Protein AF-A0A6J6ZRX6-F1 (afdb_monomer_lite)

Radius of gyration: 25.21 Å; chains: 1; bounding box: 70×40×85 Å

Secondary structure (DSSP, 8-state):
-HHHHHHHHH----EEEETTEEEEHHHHIIIIIHHHHHHHHHHHHHHHHHHHH---S---SPPPGGGSHHHHHHHHHHHHHHHHHHHHHTHHHHHHHTT--HHHHHHHHHHHHHHHHHHHHHHHHHHHHHHHHHHHHHHHH-EEEEEEEE-TTS-EEEEEEPPPHHHHHHHH-S--PPPP---SB-TTSPBPTTHHHHHHHHHHHHHHT--PPPPPHHHHHHHHHT-

Sequence (227 aa):
MGWLDGLVRMAPPIETHAFGHTISWNILIPGLILPGIMFTGLALYPFIESWATGDKREHHLLDRPRNTPNRTAIGVMALTFSLVSLINGGNDIIATTFHLTINQMMWFSRIAIIVLPPIAFVITKRLCLSLQRADRDLVLHGRETGRLVRMPSGEFVEVHEPISPEKAWLLTSHEQLAPLELPEHDASGVRRAGSIKNKIRNRVSRAAAVAVPKATETERRELEGHH

Organism: NCBI:txid449393

Structure (mmCIF, N/CA/C/O backbone):
data_AF-A0A6J6ZRX6-F1
#
_entry.id   AF-A0A6J6ZRX6-F1
#
loop_
_atom_site.group_PDB
_atom_site.id
_atom_site.type_symbol
_atom_site.label_atom_id
_atom_site.label_alt_id
_atom_site.label_comp_id
_atom_site.label_asym_id
_atom_site.label_entity_id
_atom_site.label_seq_id
_atom_site.pdbx_PDB_ins_code
_atom_site.Cartn_x
_atom_site.Cartn_y
_atom_site.Cartn_z
_atom_site.occupancy
_atom_site.B_iso_or_equiv
_atom_site.auth_seq_id
_atom_site.auth_comp_id
_atom_site.auth_asym_id
_atom_site.auth_atom_id
_atom_site.pdbx_PDB_model_num
ATOM 1 N N . MET A 1 1 ? 14.733 13.131 -9.576 1.00 68.75 1 MET A N 1
ATOM 2 C CA . MET A 1 1 ? 15.124 12.487 -10.851 1.00 68.75 1 MET A CA 1
ATOM 3 C C . MET A 1 1 ? 15.721 11.084 -10.691 1.00 68.75 1 MET A C 1
ATOM 5 O O . MET A 1 1 ? 15.565 10.302 -11.613 1.00 68.75 1 MET A O 1
ATOM 9 N N . GLY A 1 2 ? 16.329 10.713 -9.551 1.00 85.75 2 GLY A N 1
ATOM 10 C CA . GLY A 1 2 ? 17.044 9.426 -9.419 1.00 85.75 2 GLY A CA 1
ATOM 11 C C . GLY A 1 2 ? 16.232 8.144 -9.675 1.00 85.75 2 GLY A C 1
ATOM 12 O O . GLY A 1 2 ? 16.765 7.200 -10.240 1.00 85.75 2 GLY A O 1
ATOM 13 N N . TRP A 1 3 ? 14.938 8.100 -9.336 1.00 90.44 3 TRP A N 1
ATOM 14 C CA . TRP A 1 3 ? 14.113 6.915 -9.620 1.00 90.44 3 TRP A CA 1
ATOM 15 C C . TRP A 1 3 ? 13.808 6.740 -11.117 1.00 90.44 3 TRP A C 1
ATOM 17 O O . TRP A 1 3 ? 13.773 5.611 -11.590 1.00 90.44 3 TRP A O 1
ATOM 27 N N . LEU A 1 4 ? 13.639 7.837 -11.868 1.00 92.44 4 LEU A N 1
ATOM 28 C CA . LEU A 1 4 ? 13.443 7.802 -13.324 1.00 92.44 4 LEU A CA 1
ATOM 29 C C . LEU A 1 4 ? 14.703 7.323 -14.039 1.00 92.44 4 LEU A C 1
ATOM 31 O O . LEU A 1 4 ? 14.628 6.460 -14.908 1.00 92.44 4 LEU A O 1
ATOM 35 N N . ASP A 1 5 ? 15.858 7.849 -13.629 1.00 91.19 5 ASP A N 1
ATOM 36 C CA . ASP A 1 5 ? 17.156 7.407 -14.144 1.00 91.19 5 ASP A CA 1
ATOM 37 C C . ASP A 1 5 ? 17.359 5.907 -13.887 1.00 91.19 5 ASP A C 1
ATOM 39 O O . ASP A 1 5 ? 17.700 5.144 -14.788 1.00 91.19 5 ASP A O 1
ATOM 43 N N . GLY A 1 6 ? 17.008 5.443 -12.685 1.00 92.12 6 GLY A N 1
ATOM 44 C CA . GLY A 1 6 ? 17.016 4.024 -12.362 1.00 92.12 6 GLY A CA 1
ATOM 45 C C . GLY A 1 6 ? 16.110 3.170 -13.250 1.00 92.12 6 GLY A C 1
ATOM 46 O O . GLY A 1 6 ? 16.503 2.063 -13.610 1.00 92.12 6 GLY A O 1
ATOM 47 N N . LEU A 1 7 ? 14.936 3.655 -13.659 1.00 93.00 7 LEU A N 1
ATOM 48 C CA . LEU A 1 7 ? 14.076 2.923 -14.597 1.00 93.00 7 LEU A CA 1
ATOM 49 C C . LEU A 1 7 ? 14.709 2.792 -15.985 1.00 93.00 7 LEU A C 1
ATOM 51 O O . LEU A 1 7 ? 14.654 1.718 -16.584 1.00 93.00 7 LEU A O 1
ATOM 55 N N . VAL A 1 8 ? 15.330 3.859 -16.488 1.00 92.88 8 VAL A N 1
ATOM 56 C CA . VAL A 1 8 ? 15.990 3.846 -17.802 1.00 92.88 8 VAL A CA 1
ATOM 57 C C . VAL A 1 8 ? 17.220 2.935 -17.779 1.00 92.88 8 VAL A C 1
ATOM 59 O O . VAL A 1 8 ? 17.403 2.128 -18.686 1.00 92.88 8 VAL A O 1
ATOM 62 N N . ARG A 1 9 ? 18.013 2.965 -16.700 1.00 90.94 9 ARG A N 1
ATOM 63 C CA . ARG A 1 9 ? 19.211 2.121 -16.532 1.00 90.94 9 ARG A CA 1
ATOM 64 C C . ARG A 1 9 ? 18.925 0.620 -16.540 1.00 90.94 9 ARG A C 1
ATOM 66 O O . ARG A 1 9 ? 19.773 -0.159 -16.967 1.00 90.94 9 ARG A O 1
ATOM 73 N N . MET A 1 10 ? 17.769 0.188 -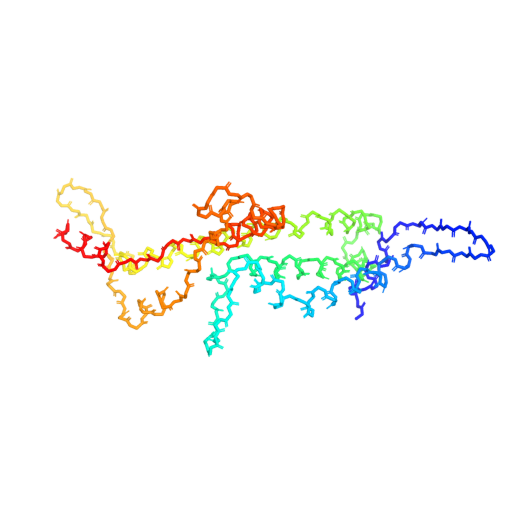16.034 1.00 90.31 10 MET A N 1
ATOM 74 C CA . MET A 1 10 ? 17.413 -1.239 -16.022 1.00 90.31 10 MET A CA 1
ATOM 75 C C . MET A 1 10 ? 16.738 -1.707 -17.314 1.00 90.31 10 MET A C 1
ATOM 77 O O . MET A 1 10 ? 16.570 -2.917 -17.502 1.00 90.31 10 MET A O 1
ATOM 81 N N . ALA A 1 11 ? 16.340 -0.792 -18.199 1.00 90.69 11 ALA A N 1
ATOM 82 C CA . ALA A 1 11 ? 15.554 -1.130 -19.371 1.00 90.69 11 ALA A CA 1
ATOM 83 C C . ALA A 1 11 ? 16.332 -2.045 -20.336 1.00 90.69 11 ALA A C 1
ATOM 85 O O . ALA A 1 11 ? 17.529 -1.853 -20.559 1.00 90.69 11 ALA A O 1
ATOM 86 N N . PRO A 1 12 ? 15.691 -3.083 -20.897 1.00 87.56 12 PRO A N 1
ATOM 87 C CA . PRO A 1 12 ? 16.300 -3.872 -21.960 1.00 87.56 12 PRO A CA 1
ATOM 88 C C . PRO A 1 12 ? 16.446 -3.019 -23.234 1.00 87.56 12 PRO A C 1
ATOM 90 O O . PRO A 1 12 ? 15.606 -2.148 -23.467 1.00 87.56 12 PRO A O 1
ATOM 93 N N . PRO A 1 13 ? 17.467 -3.268 -24.077 1.00 88.25 13 PRO A N 1
ATOM 94 C CA . PRO A 1 13 ? 17.710 -2.514 -25.307 1.00 88.25 13 PRO A CA 1
ATOM 95 C C . PRO A 1 13 ? 16.713 -2.924 -26.402 1.00 88.25 13 PRO A C 1
ATOM 97 O O . PRO A 1 13 ? 17.048 -3.634 -27.345 1.00 88.25 13 PRO A O 1
ATOM 100 N N . ILE A 1 14 ? 15.451 -2.536 -26.228 1.00 91.69 14 ILE A N 1
ATOM 101 C CA . ILE A 1 14 ? 14.366 -2.804 -27.170 1.00 91.69 14 ILE A CA 1
ATOM 102 C C . ILE A 1 14 ? 14.173 -1.561 -28.028 1.00 91.69 14 ILE A C 1
ATOM 104 O O . ILE A 1 14 ? 13.821 -0.495 -27.520 1.00 91.69 14 ILE A O 1
ATOM 108 N N . GLU A 1 15 ? 14.359 -1.718 -29.332 1.00 91.81 15 GLU A N 1
ATOM 109 C CA . GLU A 1 15 ? 14.145 -0.668 -30.322 1.00 91.81 15 GLU A CA 1
ATOM 110 C C . GLU A 1 15 ? 13.346 -1.220 -31.501 1.00 91.81 15 GLU A C 1
ATOM 112 O O . GLU A 1 15 ? 13.392 -2.410 -31.817 1.00 91.81 15 GLU A O 1
ATOM 117 N N . THR A 1 16 ? 12.553 -0.363 -32.135 1.00 93.62 16 THR A N 1
ATOM 118 C CA . THR A 1 16 ? 11.826 -0.702 -33.361 1.00 93.62 16 THR A CA 1
ATOM 119 C C . THR A 1 16 ? 12.139 0.334 -34.424 1.00 93.62 16 THR A C 1
ATOM 121 O O . THR A 1 16 ? 11.956 1.528 -34.198 1.00 93.62 16 THR A O 1
ATOM 124 N N . HIS A 1 17 ? 12.576 -0.126 -35.593 1.00 92.38 17 HIS A N 1
ATOM 125 C CA . HIS A 1 17 ? 12.831 0.723 -36.753 1.00 92.38 17 HIS A CA 1
ATOM 126 C C . HIS A 1 17 ? 11.698 0.526 -37.760 1.00 92.38 17 HIS A C 1
ATOM 128 O O . HIS A 1 17 ? 11.541 -0.562 -38.315 1.00 92.38 17 HIS A O 1
ATOM 134 N N . ALA A 1 18 ? 10.883 1.557 -37.972 1.00 90.44 18 ALA A N 1
ATOM 135 C CA . ALA A 1 18 ? 9.742 1.507 -38.882 1.00 90.44 18 ALA A CA 1
ATOM 136 C C . ALA A 1 18 ? 9.529 2.865 -39.563 1.00 90.44 18 ALA A C 1
ATOM 138 O O . ALA A 1 18 ? 9.677 3.911 -38.936 1.00 90.44 18 ALA A O 1
ATOM 139 N N . PHE A 1 19 ? 9.168 2.850 -40.851 1.00 86.12 19 PHE A N 1
ATOM 140 C CA . PHE A 1 19 ? 8.831 4.051 -41.638 1.00 86.12 19 PHE A CA 1
ATOM 141 C C . PHE A 1 19 ? 9.895 5.168 -41.615 1.00 86.12 19 PHE A C 1
ATOM 143 O O . PHE A 1 19 ? 9.560 6.346 -41.614 1.00 86.12 19 PHE A O 1
ATOM 150 N N . GLY A 1 20 ? 11.184 4.812 -41.578 1.00 89.50 20 GLY A N 1
ATOM 151 C CA . GLY A 1 20 ? 12.281 5.789 -41.515 1.00 89.50 20 GLY A CA 1
ATOM 152 C C . GLY A 1 20 ? 12.489 6.434 -40.138 1.00 89.50 20 GLY A C 1
ATOM 153 O O . GLY A 1 20 ? 13.345 7.305 -40.002 1.00 89.50 20 GLY A O 1
ATOM 154 N N . HIS A 1 21 ? 11.755 5.992 -39.113 1.00 90.38 21 HIS A N 1
ATOM 155 C CA . HIS A 1 21 ? 11.893 6.445 -37.733 1.00 90.38 21 HIS A CA 1
ATOM 156 C C . HIS A 1 21 ? 12.341 5.304 -36.810 1.00 90.38 21 HIS A C 1
ATOM 158 O O . HIS A 1 21 ? 11.994 4.136 -37.008 1.00 90.38 21 HIS A O 1
ATOM 164 N N . THR A 1 22 ? 13.093 5.661 -35.768 1.00 90.62 22 THR A N 1
ATOM 165 C CA . THR A 1 22 ? 13.495 4.745 -34.694 1.00 90.62 22 THR A CA 1
ATOM 166 C C . THR A 1 22 ? 12.689 5.056 -33.442 1.00 90.62 22 THR A C 1
ATOM 168 O O . THR A 1 22 ? 12.695 6.186 -32.958 1.00 90.62 22 THR A O 1
ATOM 171 N N . ILE A 1 23 ? 12.008 4.045 -32.910 1.00 91.69 23 ILE A N 1
ATOM 172 C CA . ILE A 1 23 ? 11.304 4.109 -31.632 1.00 91.69 23 ILE A CA 1
ATOM 173 C C . ILE A 1 23 ? 12.147 3.368 -30.592 1.00 91.69 23 ILE A C 1
ATOM 175 O O . ILE A 1 23 ? 12.222 2.138 -30.594 1.00 91.69 23 ILE A O 1
ATOM 179 N N . SER A 1 24 ? 12.769 4.133 -29.696 1.00 92.75 24 SER A N 1
ATOM 180 C CA . SER A 1 24 ? 13.583 3.628 -28.584 1.00 92.75 24 SER A CA 1
ATOM 181 C C . SER A 1 24 ? 12.695 3.296 -27.379 1.00 92.75 24 SER A C 1
ATOM 183 O O . SER A 1 24 ? 12.445 4.134 -26.505 1.00 92.75 24 SER A O 1
ATOM 185 N N . TRP A 1 25 ? 12.171 2.066 -27.332 1.00 93.50 25 TRP A N 1
ATOM 186 C CA . TRP A 1 25 ? 11.285 1.602 -26.252 1.00 93.50 25 TRP A CA 1
ATOM 187 C C . TRP A 1 25 ? 11.988 1.544 -24.894 1.00 93.50 25 TRP A C 1
ATOM 189 O O . TRP A 1 25 ? 11.360 1.797 -23.866 1.00 93.50 25 TRP A O 1
ATOM 199 N N . ASN A 1 26 ? 13.293 1.277 -24.901 1.00 91.44 26 ASN A N 1
ATOM 200 C CA . ASN A 1 26 ? 14.191 1.352 -23.746 1.00 91.44 26 ASN A CA 1
ATOM 201 C C . ASN A 1 26 ? 14.210 2.726 -23.051 1.00 91.44 26 ASN A C 1
ATOM 203 O O . ASN A 1 26 ? 14.533 2.790 -21.872 1.00 91.44 26 ASN A O 1
ATOM 207 N N . ILE A 1 27 ? 13.853 3.811 -23.744 1.00 91.56 27 ILE A N 1
ATOM 208 C CA . ILE A 1 27 ? 13.734 5.156 -23.160 1.00 91.56 27 ILE A CA 1
ATOM 209 C C . ILE A 1 27 ? 12.260 5.519 -22.982 1.00 91.56 27 ILE A C 1
ATOM 211 O O . ILE A 1 27 ? 11.859 5.999 -21.923 1.00 91.56 27 ILE A O 1
ATOM 215 N N . LEU A 1 28 ? 11.434 5.256 -23.998 1.00 92.81 28 LEU A N 1
ATOM 216 C CA . LEU A 1 28 ? 10.032 5.665 -24.022 1.00 92.81 28 LEU A CA 1
ATOM 217 C C . LEU A 1 28 ? 9.211 5.015 -22.897 1.00 92.81 28 LEU A C 1
ATOM 219 O O . LEU A 1 28 ? 8.444 5.702 -22.219 1.00 92.81 28 LEU A O 1
ATOM 223 N N . ILE A 1 29 ? 9.377 3.707 -22.671 1.00 92.94 29 ILE A N 1
ATOM 224 C CA . ILE A 1 29 ? 8.631 2.973 -21.640 1.00 92.94 29 ILE A CA 1
ATOM 225 C C . ILE A 1 29 ? 8.995 3.466 -20.230 1.00 92.94 29 ILE A C 1
ATOM 227 O O . ILE A 1 29 ? 8.102 3.953 -19.532 1.00 92.94 29 ILE A O 1
ATOM 231 N N . PRO A 1 30 ? 10.262 3.372 -19.784 1.00 92.25 30 PRO A N 1
ATOM 232 C CA . PRO A 1 30 ? 10.637 3.768 -18.426 1.00 92.25 30 PRO A CA 1
ATOM 233 C C . PRO A 1 30 ? 10.637 5.284 -18.204 1.00 92.25 30 PRO A C 1
ATOM 235 O O . PRO A 1 30 ? 10.377 5.727 -17.089 1.00 92.25 30 PRO A O 1
ATOM 238 N N . GLY A 1 31 ? 10.940 6.076 -19.237 1.00 91.75 31 GLY A N 1
ATOM 239 C CA . GLY A 1 31 ? 11.120 7.523 -19.127 1.00 91.75 31 GLY A CA 1
ATOM 240 C C . GLY A 1 31 ? 9.836 8.334 -19.286 1.00 91.75 31 GLY A C 1
ATOM 241 O O . GLY A 1 31 ? 9.731 9.404 -18.690 1.00 91.75 31 GLY A O 1
ATOM 242 N N . LEU A 1 32 ? 8.849 7.839 -20.045 1.00 93.31 32 LEU A N 1
ATOM 243 C CA . LEU A 1 32 ? 7.608 8.575 -20.320 1.00 93.31 32 LEU A CA 1
ATOM 244 C C . LEU A 1 32 ? 6.345 7.787 -19.970 1.00 93.31 32 LEU A C 1
ATOM 246 O O . LEU A 1 32 ? 5.508 8.288 -19.221 1.00 93.31 32 LEU A O 1
ATOM 250 N N . ILE A 1 33 ? 6.195 6.564 -20.486 1.00 94.31 33 ILE A N 1
ATOM 251 C CA . ILE A 1 33 ? 4.948 5.796 -20.335 1.00 94.31 33 ILE A CA 1
ATOM 252 C C . ILE A 1 33 ? 4.711 5.438 -18.868 1.00 94.31 33 ILE A C 1
ATOM 254 O O . ILE A 1 33 ? 3.641 5.714 -18.332 1.00 94.31 33 ILE A O 1
ATOM 258 N N . LEU A 1 34 ? 5.702 4.846 -18.203 1.00 92.94 34 LEU A N 1
ATOM 259 C CA . LEU A 1 34 ? 5.559 4.383 -16.827 1.00 92.94 34 LEU A CA 1
ATOM 260 C C . LEU A 1 34 ? 5.348 5.545 -15.834 1.00 92.94 34 LEU A C 1
ATOM 262 O O . LEU A 1 34 ? 4.389 5.479 -15.062 1.00 92.94 34 LEU A O 1
ATOM 266 N N . PRO A 1 35 ? 6.117 6.650 -15.889 1.00 92.69 35 PRO A N 1
ATOM 267 C CA . PRO A 1 35 ? 5.830 7.842 -15.091 1.00 92.69 35 PRO A CA 1
ATOM 268 C C . PRO A 1 35 ? 4.467 8.450 -15.421 1.00 92.69 35 PRO A C 1
ATOM 270 O O . PRO A 1 35 ? 3.733 8.824 -14.510 1.00 92.69 35 PRO A O 1
ATOM 273 N N . GLY A 1 36 ? 4.091 8.495 -16.704 1.00 94.50 36 GLY A N 1
ATOM 274 C CA . GLY A 1 36 ? 2.777 8.958 -17.144 1.00 94.50 36 GLY A CA 1
ATOM 275 C C . GLY A 1 36 ? 1.640 8.156 -16.511 1.00 94.50 36 GLY A C 1
ATOM 276 O O . GLY A 1 36 ? 0.705 8.744 -15.969 1.00 94.50 36 GLY A O 1
ATOM 277 N N . ILE A 1 37 ? 1.750 6.824 -16.490 1.00 94.44 37 ILE A N 1
ATOM 278 C CA . ILE A 1 37 ? 0.796 5.933 -15.813 1.00 94.44 37 ILE A CA 1
ATOM 279 C C . ILE A 1 37 ? 0.774 6.205 -14.306 1.00 94.44 37 ILE A C 1
ATOM 281 O O . ILE A 1 37 ? -0.306 6.303 -13.730 1.00 94.44 37 ILE A O 1
ATOM 285 N N . MET A 1 38 ? 1.933 6.353 -13.660 1.00 91.94 38 MET A N 1
ATOM 286 C CA . MET A 1 38 ? 2.008 6.593 -12.215 1.00 91.94 38 MET A CA 1
ATOM 287 C C . MET A 1 38 ? 1.378 7.927 -11.809 1.00 91.94 38 MET A C 1
ATOM 289 O O . MET A 1 38 ? 0.548 7.954 -10.902 1.00 91.94 38 MET A O 1
ATOM 293 N N . PHE A 1 39 ? 1.731 9.026 -12.479 1.00 93.31 39 PHE A N 1
ATOM 294 C CA . PHE A 1 39 ? 1.187 10.348 -12.164 1.00 93.31 39 PHE A CA 1
ATOM 295 C C . PHE A 1 39 ? -0.299 10.446 -12.497 1.00 93.31 39 PHE A C 1
ATOM 297 O O . PHE A 1 39 ? -1.067 10.985 -11.702 1.00 93.31 39 PHE A O 1
ATOM 304 N N . THR A 1 40 ? -0.726 9.865 -13.620 1.00 95.56 40 THR A N 1
ATOM 305 C CA . THR A 1 40 ? -2.150 9.802 -13.975 1.00 95.56 40 THR A CA 1
ATOM 306 C C . THR A 1 40 ? -2.920 8.945 -12.973 1.00 95.56 40 THR A C 1
ATOM 308 O O . THR A 1 40 ? -3.983 9.343 -12.507 1.00 95.56 40 THR A O 1
ATOM 311 N N . GLY A 1 41 ? -2.373 7.791 -12.585 1.00 93.94 41 GLY A N 1
ATOM 312 C CA . GLY A 1 41 ? -2.959 6.916 -11.574 1.00 93.94 41 GLY A CA 1
ATOM 313 C C . GLY A 1 41 ? -3.081 7.598 -10.213 1.00 93.94 41 GLY A C 1
ATOM 314 O O . GLY A 1 41 ? -4.118 7.474 -9.570 1.00 93.94 41 GLY A O 1
ATOM 315 N N . LEU A 1 42 ? -2.069 8.370 -9.804 1.00 93.94 42 LEU A N 1
ATOM 316 C CA . LEU A 1 42 ? -2.095 9.161 -8.574 1.00 93.94 42 LEU A CA 1
ATOM 317 C C . LEU A 1 42 ? -3.159 10.265 -8.633 1.00 93.94 42 LEU A C 1
ATOM 319 O O . LEU A 1 42 ? -3.944 10.405 -7.698 1.00 93.94 42 LEU A O 1
ATOM 323 N N . ALA A 1 43 ? -3.228 11.008 -9.740 1.00 95.81 43 ALA A N 1
ATOM 324 C CA . ALA A 1 43 ? -4.225 12.058 -9.940 1.00 95.81 43 ALA A CA 1
ATOM 325 C C . ALA A 1 43 ? -5.661 11.503 -9.954 1.00 95.81 43 ALA A C 1
ATOM 327 O O . ALA A 1 43 ? -6.580 12.121 -9.418 1.00 95.81 43 ALA A O 1
ATOM 328 N N . LEU A 1 44 ? -5.857 10.316 -10.535 1.00 96.69 44 LEU A N 1
ATOM 329 C CA . LEU A 1 44 ? -7.161 9.660 -10.618 1.00 96.69 44 LEU A CA 1
ATOM 330 C C . LEU A 1 44 ? -7.498 8.793 -9.394 1.00 96.69 44 LEU A C 1
ATOM 332 O O . LEU A 1 44 ? -8.647 8.366 -9.266 1.00 96.69 44 LEU A O 1
ATOM 336 N N . TYR A 1 45 ? -6.551 8.557 -8.478 1.00 94.75 45 TYR A N 1
ATOM 337 C CA . TYR A 1 45 ? -6.734 7.700 -7.302 1.00 94.75 45 TYR A CA 1
ATOM 338 C C . TYR A 1 45 ? -8.013 7.994 -6.496 1.00 94.75 45 TYR A C 1
ATOM 340 O O . TYR A 1 45 ? -8.772 7.048 -6.279 1.00 94.75 45 TYR A O 1
ATOM 348 N N . PRO A 1 46 ? -8.346 9.245 -6.104 1.00 93.12 46 PRO A N 1
ATOM 349 C CA . PRO A 1 46 ? -9.566 9.509 -5.327 1.00 93.12 46 PRO A CA 1
ATOM 350 C C . PRO A 1 46 ? -10.857 9.128 -6.076 1.00 93.12 46 PRO A C 1
ATOM 352 O O . PRO A 1 46 ? -11.842 8.678 -5.482 1.00 93.12 46 PRO A O 1
ATOM 355 N N . PHE A 1 47 ? -10.864 9.247 -7.405 1.00 94.56 47 PHE A N 1
ATOM 356 C CA . PHE A 1 47 ? -12.004 8.852 -8.233 1.00 94.56 47 PHE A CA 1
ATOM 357 C C . PHE A 1 47 ? -12.103 7.331 -8.366 1.00 94.56 47 PHE A C 1
ATOM 359 O O . PHE A 1 47 ? -13.203 6.780 -8.309 1.00 94.56 47 PHE A O 1
ATOM 366 N N . ILE A 1 48 ? -10.962 6.650 -8.499 1.00 93.00 48 ILE A N 1
ATOM 367 C CA . ILE A 1 48 ? -10.882 5.185 -8.553 1.00 93.00 48 ILE A CA 1
ATOM 368 C C . ILE A 1 48 ? -11.317 4.582 -7.212 1.00 93.00 48 ILE A C 1
ATOM 370 O O . ILE A 1 48 ? -12.144 3.668 -7.195 1.00 93.00 48 ILE A O 1
ATOM 374 N N . GLU A 1 49 ? -10.810 5.113 -6.098 1.00 92.25 49 GLU A N 1
ATOM 375 C CA . GLU A 1 49 ? -11.147 4.669 -4.745 1.00 92.25 49 GLU A CA 1
ATOM 376 C C . GLU A 1 49 ? -12.637 4.872 -4.464 1.00 92.25 49 GLU A C 1
ATOM 378 O O . GLU A 1 49 ? -13.329 3.903 -4.159 1.00 92.25 49 GLU A O 1
ATOM 383 N N . SER A 1 50 ? -13.172 6.078 -4.682 1.00 92.31 50 SER A N 1
ATOM 384 C CA . SER A 1 50 ? -14.601 6.347 -4.463 1.00 92.31 50 SER A CA 1
ATOM 385 C C . SER A 1 50 ? -15.523 5.560 -5.403 1.00 92.31 50 SER A C 1
ATOM 387 O O . SER A 1 50 ? -16.662 5.251 -5.051 1.00 92.31 50 SER A O 1
ATOM 389 N N . TRP A 1 51 ? -15.066 5.191 -6.604 1.00 91.19 51 TRP A N 1
ATOM 390 C CA . TRP A 1 51 ? -15.802 4.269 -7.470 1.00 91.19 51 TRP A CA 1
ATOM 391 C C . TRP A 1 51 ? -15.805 2.842 -6.903 1.00 91.19 51 TRP A C 1
ATOM 393 O O . TRP A 1 51 ? -16.862 2.207 -6.867 1.00 91.19 51 TRP A O 1
ATOM 403 N N . ALA A 1 52 ? -14.656 2.349 -6.438 1.00 90.25 52 ALA A N 1
ATOM 404 C CA . ALA A 1 52 ? -14.487 1.002 -5.899 1.00 90.25 52 ALA A CA 1
ATOM 405 C C . ALA A 1 52 ? -15.220 0.786 -4.565 1.00 90.25 52 ALA A C 1
ATOM 407 O O . ALA A 1 52 ? -15.874 -0.242 -4.385 1.00 90.25 52 ALA A O 1
ATOM 408 N N . THR A 1 53 ? -15.129 1.746 -3.646 1.00 88.50 53 THR A N 1
ATOM 409 C CA . THR A 1 53 ? -15.760 1.675 -2.320 1.00 88.50 53 THR A CA 1
ATOM 410 C C . THR A 1 53 ? -17.199 2.175 -2.336 1.00 88.50 53 THR A C 1
ATOM 412 O O . THR A 1 53 ? -18.013 1.722 -1.542 1.00 88.50 53 THR A O 1
ATOM 415 N N . GLY A 1 54 ? -17.535 3.078 -3.263 1.00 88.44 54 GLY A N 1
ATOM 416 C CA . GLY A 1 54 ? -18.812 3.786 -3.256 1.00 88.44 54 GLY A CA 1
ATOM 417 C C . GLY A 1 54 ? -18.881 4.911 -2.224 1.00 88.44 54 GLY A C 1
ATOM 418 O O . GLY A 1 54 ? -19.947 5.505 -2.083 1.00 88.44 54 GLY A O 1
ATOM 419 N N . ASP A 1 55 ? -17.779 5.229 -1.537 1.00 90.31 55 ASP A N 1
ATOM 420 C CA . ASP A 1 55 ? -17.775 6.289 -0.533 1.00 90.31 55 ASP A CA 1
ATOM 421 C C . ASP A 1 55 ? -17.807 7.674 -1.192 1.00 90.31 55 ASP A C 1
ATOM 423 O O . ASP A 1 55 ? -16.926 8.036 -1.978 1.00 90.31 55 ASP A O 1
ATOM 427 N N . LYS A 1 56 ? -18.868 8.429 -0.895 1.00 89.94 56 LYS A N 1
ATOM 428 C CA . LYS A 1 56 ? -19.134 9.789 -1.391 1.00 89.94 56 LYS A CA 1
ATOM 429 C C . LYS A 1 56 ? -19.425 10.772 -0.258 1.00 89.94 56 LYS A C 1
ATOM 431 O O . LYS A 1 56 ? -19.919 11.864 -0.518 1.00 89.94 56 LYS A O 1
ATOM 436 N N . ARG A 1 57 ? -19.160 10.373 0.987 1.00 89.62 57 ARG A N 1
ATOM 437 C CA . ARG A 1 57 ? -19.403 11.204 2.166 1.00 89.62 57 ARG A CA 1
ATOM 438 C C . ARG A 1 57 ? -18.350 12.302 2.284 1.00 89.62 57 ARG A C 1
ATOM 440 O O . ARG A 1 57 ? -17.256 12.210 1.719 1.00 89.62 57 ARG A O 1
ATOM 447 N N . GLU A 1 58 ? -18.680 13.325 3.056 1.00 91.81 58 GLU A N 1
ATOM 448 C CA . GLU A 1 58 ? -17.723 14.347 3.464 1.00 91.81 58 GLU A CA 1
ATOM 449 C C . GLU A 1 58 ? -16.843 13.798 4.593 1.00 91.81 58 GLU A C 1
ATOM 451 O O . GLU A 1 58 ? -17.340 13.277 5.591 1.00 91.81 58 GLU A O 1
ATOM 456 N N . HIS A 1 59 ? -15.523 13.879 4.413 1.00 90.94 59 HIS A N 1
ATOM 457 C CA . HIS A 1 59 ? -14.540 13.371 5.368 1.00 90.94 59 HIS A CA 1
ATOM 458 C C . HIS A 1 59 ? -13.794 14.550 5.999 1.00 90.94 59 HIS A C 1
ATOM 460 O O . HIS A 1 59 ? -13.005 15.215 5.331 1.00 90.94 59 HIS A O 1
ATOM 466 N N . HIS A 1 60 ? -14.035 14.800 7.289 1.00 93.19 60 HIS A N 1
ATOM 467 C CA . HIS A 1 60 ? -13.348 15.851 8.061 1.00 93.19 60 HIS A CA 1
ATOM 468 C C . HIS A 1 60 ? -12.305 15.304 9.040 1.00 93.19 60 HIS A C 1
ATOM 470 O O . HIS A 1 60 ? -11.514 16.063 9.596 1.00 93.19 60 HIS A O 1
ATOM 476 N N . LEU A 1 61 ? -12.299 13.987 9.250 1.00 92.00 61 LEU A N 1
ATOM 477 C CA . LEU A 1 61 ? -11.329 13.291 10.083 1.00 92.00 61 LEU A CA 1
ATOM 478 C C . LEU A 1 61 ? -10.423 12.440 9.201 1.00 92.00 61 LEU A C 1
ATOM 480 O O . LEU A 1 61 ? -10.869 11.835 8.227 1.00 92.00 61 LEU A O 1
ATOM 484 N N . LEU A 1 62 ? -9.140 12.407 9.551 1.00 92.88 62 LEU A N 1
ATOM 485 C CA . LEU A 1 62 ? -8.165 11.586 8.851 1.00 92.88 62 LEU A CA 1
ATOM 486 C C . LEU A 1 62 ? -8.333 10.119 9.230 1.00 92.88 62 LEU A C 1
ATOM 488 O O . LEU A 1 62 ? -8.403 9.762 10.408 1.00 92.88 62 LEU A O 1
ATOM 492 N N . ASP A 1 63 ? -8.284 9.260 8.220 1.00 92.31 63 ASP A N 1
ATOM 493 C CA . ASP A 1 63 ? -8.221 7.827 8.439 1.00 92.31 63 ASP A CA 1
ATOM 494 C C . ASP A 1 63 ? -6.846 7.416 8.952 1.00 92.31 63 ASP A C 1
ATOM 496 O O . ASP A 1 63 ? -5.801 7.714 8.365 1.00 92.31 63 ASP A O 1
ATOM 500 N N . ARG A 1 64 ? -6.841 6.612 10.011 1.00 94.25 64 ARG A N 1
ATOM 501 C CA . ARG A 1 64 ? -5.624 5.935 10.450 1.00 94.25 64 ARG A CA 1
ATOM 502 C C . ARG A 1 64 ? -5.195 4.927 9.368 1.00 94.25 64 ARG A C 1
ATOM 504 O O . ARG A 1 64 ? -6.027 4.121 8.947 1.00 94.25 64 ARG A O 1
ATOM 511 N N . PRO A 1 65 ? -3.910 4.853 8.967 1.00 94.81 65 PRO A N 1
ATOM 512 C CA . PRO A 1 65 ? -3.473 3.957 7.887 1.00 94.81 65 PRO A CA 1
ATOM 513 C C . PRO A 1 65 ? -3.837 2.480 8.102 1.00 94.81 65 PRO A C 1
ATOM 515 O O . PRO A 1 65 ? -4.225 1.776 7.170 1.00 94.81 65 PRO A O 1
ATOM 518 N N . ARG A 1 66 ? -3.790 2.002 9.351 1.00 94.75 66 ARG A N 1
ATOM 519 C CA . ARG A 1 66 ? -4.197 0.628 9.689 1.00 94.75 66 ARG A CA 1
ATOM 520 C C . ARG A 1 66 ? -5.690 0.354 9.463 1.00 94.75 66 ARG A C 1
ATOM 522 O O . ARG A 1 66 ? -6.031 -0.796 9.234 1.00 94.75 66 ARG A O 1
ATOM 529 N N . ASN A 1 67 ? -6.552 1.374 9.465 1.00 94.06 67 ASN A N 1
ATOM 530 C CA . ASN A 1 67 ? -8.001 1.244 9.247 1.00 94.06 67 ASN A CA 1
ATOM 531 C C . ASN A 1 67 ? -8.371 1.200 7.757 1.00 94.06 67 ASN A C 1
ATOM 533 O O . ASN A 1 67 ? -9.484 0.822 7.417 1.00 94.06 67 ASN A O 1
ATOM 537 N N . THR A 1 68 ? -7.423 1.495 6.859 1.00 93.88 68 THR A N 1
ATOM 538 C CA . THR A 1 68 ? -7.610 1.379 5.403 1.00 93.88 68 THR A CA 1
ATOM 539 C C . THR A 1 68 ? -6.538 0.475 4.771 1.00 93.88 68 THR A C 1
ATOM 541 O O . THR A 1 68 ? -5.681 0.949 4.021 1.00 93.88 68 THR A O 1
ATOM 544 N N . PRO A 1 69 ? -6.559 -0.853 5.047 1.00 95.12 69 PRO A N 1
ATOM 545 C CA . PRO A 1 69 ? -5.466 -1.770 4.709 1.00 95.12 69 PRO A CA 1
ATOM 546 C C . PRO A 1 69 ? -5.063 -1.757 3.235 1.00 95.12 69 PRO A C 1
ATOM 548 O O . PRO A 1 69 ? -3.876 -1.767 2.925 1.00 95.12 69 PRO A O 1
ATOM 551 N N . ASN A 1 70 ? -6.036 -1.717 2.319 1.00 94.19 70 ASN A N 1
ATOM 552 C CA . ASN A 1 70 ? -5.747 -1.724 0.885 1.00 94.19 70 ASN A CA 1
ATOM 553 C C . ASN A 1 70 ? -5.112 -0.417 0.416 1.00 94.19 70 ASN A C 1
ATOM 555 O O . ASN A 1 70 ? -4.119 -0.475 -0.301 1.00 94.19 70 ASN A O 1
ATOM 559 N N . ARG A 1 71 ? -5.640 0.742 0.828 1.00 94.75 71 ARG A N 1
ATOM 560 C CA . ARG A 1 71 ? -5.060 2.046 0.475 1.00 94.75 71 ARG A CA 1
ATOM 561 C C . ARG A 1 71 ? -3.624 2.153 0.976 1.00 94.75 71 ARG A C 1
ATOM 563 O O . ARG A 1 71 ? -2.728 2.504 0.213 1.00 94.75 71 ARG A O 1
ATOM 570 N N . THR A 1 72 ? -3.391 1.760 2.227 1.00 96.69 72 THR A N 1
ATOM 571 C CA . THR A 1 72 ? -2.050 1.738 2.820 1.00 96.69 72 THR A CA 1
ATOM 572 C C . THR A 1 72 ? -1.125 0.780 2.073 1.00 96.69 72 THR A C 1
ATOM 574 O O . THR A 1 72 ? 0.003 1.145 1.754 1.00 96.69 72 THR A O 1
ATOM 577 N N . ALA A 1 73 ? -1.599 -0.414 1.712 1.00 97.06 73 ALA A N 1
ATOM 578 C CA . ALA A 1 73 ? -0.816 -1.381 0.950 1.00 97.06 73 ALA A CA 1
ATOM 579 C C . ALA A 1 73 ? -0.497 -0.916 -0.484 1.00 97.06 73 ALA A C 1
ATOM 581 O O . ALA A 1 73 ? 0.615 -1.147 -0.949 1.00 97.06 73 ALA A O 1
ATOM 582 N N . ILE A 1 74 ? -1.419 -0.231 -1.176 1.00 95.94 74 ILE A N 1
ATOM 583 C CA . ILE A 1 74 ? -1.165 0.382 -2.496 1.00 95.94 74 ILE A CA 1
ATOM 584 C C . ILE A 1 74 ? -0.106 1.481 -2.371 1.00 95.94 74 ILE A C 1
ATOM 586 O O . ILE A 1 74 ? 0.815 1.539 -3.185 1.00 95.94 74 ILE A O 1
ATOM 590 N N . GLY A 1 75 ? -0.203 2.317 -1.333 1.00 95.81 75 GLY A N 1
ATOM 591 C CA . GLY A 1 75 ? 0.795 3.342 -1.042 1.00 95.81 75 GLY A CA 1
ATOM 592 C C . GLY A 1 75 ? 2.182 2.742 -0.810 1.00 95.81 75 GLY A C 1
ATOM 593 O O . GLY A 1 75 ? 3.146 3.161 -1.445 1.00 95.81 75 GLY A O 1
ATOM 594 N N . VAL A 1 76 ? 2.285 1.708 0.033 1.00 98.12 76 VAL A N 1
ATOM 595 C CA . VAL A 1 76 ? 3.560 1.018 0.282 1.00 98.12 76 VAL A CA 1
ATOM 596 C C . VAL A 1 76 ? 4.079 0.330 -0.979 1.00 98.12 76 VAL A C 1
ATOM 598 O O . VAL A 1 76 ? 5.262 0.444 -1.267 1.00 98.12 76 VAL A O 1
ATOM 601 N N . MET A 1 77 ? 3.219 -0.301 -1.781 1.00 97.38 77 MET A N 1
ATOM 602 C CA . MET A 1 77 ? 3.600 -0.882 -3.073 1.00 97.38 77 MET A CA 1
ATOM 603 C C . MET A 1 77 ? 4.245 0.163 -3.996 1.00 97.38 77 MET A C 1
ATOM 605 O O . MET A 1 77 ? 5.318 -0.083 -4.549 1.00 97.38 77 MET A O 1
ATOM 609 N N . ALA A 1 78 ? 3.630 1.342 -4.129 1.00 95.31 78 ALA A 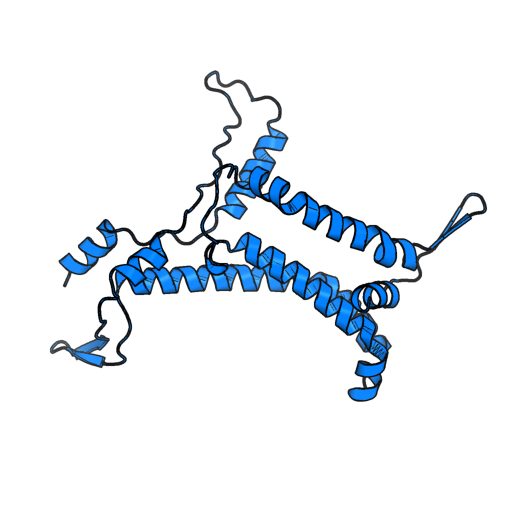N 1
ATOM 610 C CA . ALA A 1 78 ? 4.173 2.437 -4.928 1.00 95.31 78 ALA A CA 1
ATOM 611 C C . ALA A 1 78 ? 5.508 2.953 -4.363 1.00 95.31 78 ALA A C 1
ATOM 613 O O . ALA A 1 78 ? 6.462 3.141 -5.116 1.00 95.31 78 ALA A O 1
ATOM 614 N N . LEU A 1 79 ? 5.612 3.110 -3.040 1.00 96.12 79 LEU A N 1
ATOM 615 C CA . LEU A 1 79 ? 6.857 3.507 -2.378 1.00 96.12 79 LEU A CA 1
ATOM 616 C C . LEU A 1 79 ? 7.969 2.474 -2.583 1.00 96.12 79 LEU A C 1
ATOM 618 O O . LEU A 1 79 ? 9.091 2.851 -2.905 1.00 96.12 79 LEU A O 1
ATOM 622 N N . THR A 1 80 ? 7.675 1.179 -2.452 1.00 97.75 80 THR A N 1
ATOM 623 C CA . THR A 1 80 ? 8.632 0.095 -2.707 1.00 97.75 80 THR A CA 1
ATOM 624 C C . THR A 1 80 ? 9.117 0.130 -4.150 1.00 97.75 80 THR A C 1
ATOM 626 O O . THR A 1 80 ? 10.320 0.061 -4.384 1.00 97.75 80 THR A O 1
ATOM 629 N N . PHE A 1 81 ? 8.212 0.305 -5.114 1.00 95.81 81 PHE A N 1
ATOM 630 C CA . PHE A 1 81 ? 8.576 0.468 -6.520 1.00 95.81 81 PHE A CA 1
ATOM 631 C C . PHE A 1 81 ? 9.516 1.669 -6.729 1.00 95.81 81 PHE A C 1
ATOM 633 O O . PHE A 1 81 ? 10.565 1.541 -7.368 1.00 95.81 81 PHE A O 1
ATOM 640 N N . SER A 1 82 ? 9.178 2.828 -6.155 1.00 94.50 82 SER A N 1
ATOM 641 C CA . SER A 1 82 ? 9.996 4.040 -6.257 1.00 94.50 82 SER A CA 1
ATOM 642 C C . SER A 1 82 ? 11.359 3.880 -5.586 1.00 94.50 82 SER A C 1
ATOM 644 O O . SER A 1 82 ? 12.353 4.341 -6.140 1.00 94.50 82 SER A O 1
ATOM 646 N N . LEU A 1 83 ? 11.431 3.204 -4.436 1.00 95.81 83 LEU A N 1
ATOM 647 C CA . LEU A 1 83 ? 12.680 2.934 -3.723 1.00 95.81 83 LEU A CA 1
ATOM 648 C C . LEU A 1 83 ? 13.581 1.969 -4.492 1.00 95.81 83 LEU A C 1
ATOM 650 O O . LEU A 1 83 ? 14.762 2.255 -4.643 1.00 95.81 83 LEU A O 1
ATOM 654 N N . VAL A 1 84 ? 13.042 0.872 -5.031 1.00 96.06 84 VAL A N 1
ATOM 655 C CA . VAL A 1 84 ? 13.814 -0.063 -5.871 1.00 96.06 84 VAL A CA 1
ATOM 656 C C . VAL A 1 84 ? 14.368 0.653 -7.102 1.00 96.06 84 VAL A C 1
ATOM 658 O O . VAL A 1 84 ? 15.544 0.507 -7.433 1.00 96.06 84 VAL A O 1
ATOM 661 N N . SER A 1 85 ? 13.541 1.475 -7.749 1.00 95.12 85 SER A N 1
ATOM 662 C CA . SER A 1 85 ? 13.962 2.276 -8.899 1.00 95.12 85 SER A CA 1
ATOM 663 C C . SER A 1 85 ? 15.036 3.292 -8.506 1.00 95.12 85 SER A C 1
ATOM 665 O O . SER A 1 85 ? 16.039 3.426 -9.196 1.00 95.12 85 SER A O 1
ATOM 667 N N . LEU A 1 86 ? 14.884 3.969 -7.365 1.00 94.62 86 LEU A N 1
ATOM 668 C CA . LEU A 1 86 ? 15.870 4.917 -6.844 1.00 94.62 86 LEU A CA 1
ATOM 669 C C . LEU A 1 86 ? 17.209 4.243 -6.518 1.00 94.62 86 LEU A C 1
ATOM 671 O O . LEU A 1 86 ? 18.255 4.775 -6.881 1.00 94.62 86 LEU A O 1
ATOM 675 N N . ILE A 1 87 ? 17.175 3.068 -5.886 1.00 93.81 87 ILE A N 1
ATOM 676 C CA . ILE A 1 87 ? 18.357 2.240 -5.613 1.00 93.81 87 ILE A CA 1
ATOM 677 C C . ILE A 1 87 ? 19.075 1.913 -6.925 1.00 93.81 87 ILE A C 1
ATOM 679 O O . ILE A 1 87 ? 20.293 2.048 -7.004 1.00 93.81 87 ILE A O 1
ATOM 683 N N . ASN A 1 88 ? 18.335 1.557 -7.980 1.00 94.44 88 ASN A N 1
ATOM 684 C CA . ASN A 1 88 ? 18.939 1.309 -9.288 1.00 94.44 88 ASN A CA 1
ATOM 685 C C . ASN A 1 88 ? 19.502 2.578 -9.952 1.00 94.44 88 ASN A C 1
ATOM 687 O O . ASN A 1 88 ? 20.461 2.488 -10.711 1.00 94.44 88 ASN A O 1
ATOM 691 N N . GLY A 1 89 ? 18.951 3.758 -9.659 1.00 92.62 89 GLY A N 1
ATOM 692 C CA . GLY A 1 89 ? 19.528 5.034 -10.101 1.00 92.62 89 GLY A CA 1
ATOM 693 C C . GLY A 1 89 ? 20.926 5.282 -9.525 1.00 92.62 89 GLY A C 1
ATOM 694 O O . GLY A 1 89 ? 21.766 5.888 -10.179 1.00 92.62 89 GLY A O 1
ATOM 695 N N . GLY A 1 90 ? 21.200 4.764 -8.324 1.00 92.31 90 GLY A N 1
ATOM 696 C CA . GLY A 1 90 ? 22.518 4.785 -7.683 1.00 92.31 90 GLY A CA 1
ATOM 697 C C . GLY A 1 90 ? 23.346 3.512 -7.885 1.00 92.31 90 GLY A C 1
ATOM 698 O O . GLY A 1 90 ? 24.241 3.253 -7.079 1.00 92.31 90 GLY A O 1
ATOM 699 N N . ASN A 1 91 ? 23.048 2.694 -8.903 1.00 92.44 91 ASN A N 1
ATOM 700 C CA . ASN A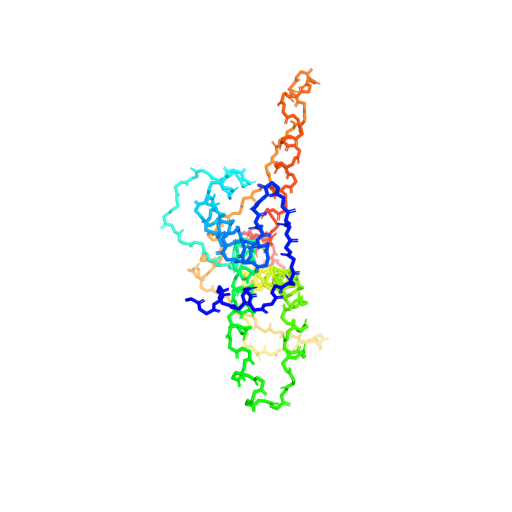 1 91 ? 23.658 1.371 -9.073 1.00 92.44 91 ASN A CA 1
ATOM 701 C C . ASN A 1 91 ? 25.198 1.388 -9.101 1.00 92.44 91 ASN A C 1
ATOM 703 O O . ASN A 1 91 ? 25.795 0.506 -8.496 1.00 92.44 91 ASN A O 1
ATOM 707 N N . ASP A 1 92 ? 25.839 2.379 -9.727 1.00 90.31 92 ASP A N 1
ATOM 708 C CA . ASP A 1 92 ? 27.306 2.460 -9.825 1.00 90.31 92 ASP A CA 1
ATOM 709 C C . ASP A 1 92 ? 27.966 2.701 -8.456 1.00 90.31 92 ASP A C 1
ATOM 711 O O . ASP A 1 92 ? 28.963 2.066 -8.103 1.00 90.31 92 ASP A O 1
ATOM 715 N N . ILE A 1 93 ? 27.380 3.586 -7.643 1.00 92.00 93 ILE A N 1
ATOM 716 C CA . ILE A 1 93 ? 27.873 3.899 -6.293 1.00 92.00 93 ILE A CA 1
ATOM 717 C C . ILE A 1 93 ? 27.688 2.685 -5.382 1.00 92.00 93 ILE A C 1
ATOM 719 O O . ILE A 1 93 ? 28.586 2.331 -4.621 1.00 92.00 93 ILE A O 1
ATOM 723 N N . ILE A 1 94 ? 26.545 2.006 -5.480 1.00 92.00 94 ILE A N 1
ATOM 724 C CA . ILE A 1 94 ? 26.282 0.795 -4.696 1.00 92.00 94 ILE A CA 1
ATOM 725 C C . ILE A 1 94 ? 27.226 -0.331 -5.136 1.00 92.00 94 ILE A C 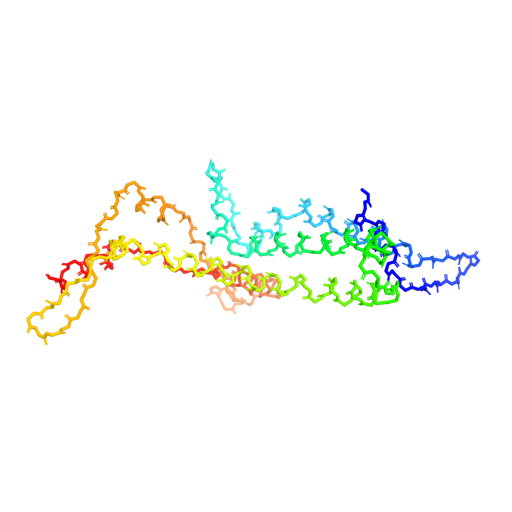1
ATOM 727 O O . ILE A 1 94 ? 27.824 -0.992 -4.290 1.00 92.00 94 ILE A O 1
ATOM 731 N N . ALA A 1 95 ? 27.420 -0.519 -6.442 1.00 93.19 95 ALA A N 1
ATOM 732 C CA . ALA A 1 95 ? 28.319 -1.536 -6.976 1.00 93.19 95 ALA A CA 1
ATOM 733 C C . ALA A 1 95 ? 29.764 -1.328 -6.500 1.00 93.19 95 ALA A C 1
ATOM 735 O O . ALA A 1 95 ? 30.401 -2.268 -6.029 1.00 93.19 95 ALA A O 1
ATOM 736 N N . THR A 1 96 ? 30.260 -0.091 -6.551 1.00 93.94 96 THR A N 1
ATOM 737 C CA . THR A 1 96 ? 31.623 0.246 -6.111 1.00 93.94 96 THR A CA 1
ATOM 738 C C . THR A 1 96 ? 31.797 0.171 -4.595 1.00 93.94 96 THR A C 1
ATOM 740 O O . THR A 1 96 ? 32.809 -0.351 -4.137 1.00 93.94 96 THR A O 1
ATOM 743 N N . THR A 1 97 ? 30.811 0.618 -3.811 1.00 94.81 97 THR A N 1
ATOM 744 C CA . THR A 1 97 ? 30.884 0.621 -2.337 1.00 94.81 97 THR A CA 1
ATOM 745 C C . THR A 1 97 ? 30.786 -0.785 -1.741 1.00 94.81 97 THR A C 1
ATOM 747 O O . THR A 1 97 ? 31.468 -1.091 -0.770 1.00 94.81 97 THR A O 1
ATOM 750 N N . PHE A 1 98 ? 29.942 -1.649 -2.312 1.00 94.00 98 PHE A N 1
ATOM 751 C CA . PHE A 1 98 ? 29.703 -3.005 -1.802 1.00 94.00 98 PHE A CA 1
ATOM 752 C C . PHE A 1 98 ? 30.460 -4.091 -2.579 1.00 94.00 98 PHE A C 1
ATOM 754 O O . PHE A 1 98 ? 30.212 -5.276 -2.365 1.00 94.00 98 PHE A O 1
ATOM 761 N N . HIS A 1 99 ? 31.372 -3.704 -3.479 1.00 93.31 99 HIS A N 1
ATOM 762 C CA . HIS A 1 99 ? 32.142 -4.617 -4.332 1.00 93.31 99 HIS A CA 1
ATOM 763 C C . HIS A 1 99 ? 31.263 -5.612 -5.119 1.00 93.31 99 HIS A C 1
ATOM 765 O O . HIS A 1 99 ? 31.614 -6.779 -5.296 1.00 93.31 99 HIS A O 1
ATOM 771 N N . LEU A 1 100 ? 30.105 -5.145 -5.595 1.00 93.12 100 LEU A N 1
ATOM 772 C CA . LEU A 1 100 ? 29.173 -5.920 -6.415 1.00 93.12 100 LEU A CA 1
ATOM 773 C C . LEU A 1 100 ? 29.432 -5.668 -7.900 1.00 93.12 100 LEU A C 1
ATOM 775 O O . LEU A 1 100 ? 29.879 -4.598 -8.308 1.00 93.12 100 LEU A O 1
ATOM 779 N N . THR A 1 101 ? 29.080 -6.636 -8.742 1.00 91.69 101 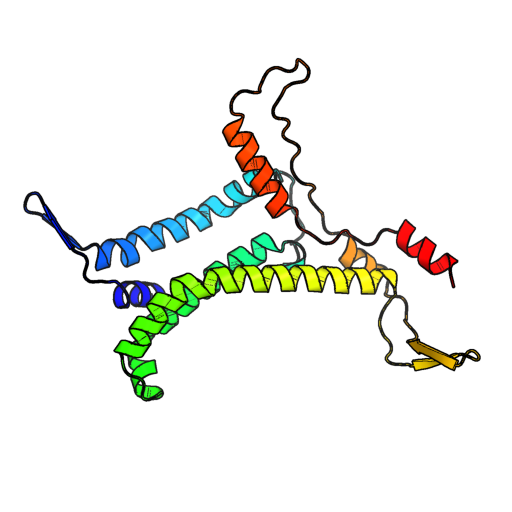THR A N 1
ATOM 780 C CA . THR A 1 101 ? 29.103 -6.414 -10.191 1.00 91.69 101 THR A CA 1
ATOM 781 C C . THR A 1 101 ? 27.886 -5.599 -10.635 1.00 91.69 101 THR A C 1
ATOM 783 O O . THR A 1 101 ? 26.776 -5.762 -10.122 1.00 91.69 101 THR A O 1
ATOM 786 N N . ILE A 1 102 ? 28.062 -4.763 -11.661 1.00 87.12 102 ILE A N 1
ATOM 787 C CA . ILE A 1 102 ? 26.957 -3.993 -12.260 1.00 87.12 102 ILE A CA 1
ATOM 788 C C . ILE A 1 102 ? 25.865 -4.934 -12.795 1.00 87.12 102 ILE A C 1
ATOM 790 O O . ILE A 1 102 ? 24.675 -4.660 -12.648 1.00 87.12 102 ILE A O 1
ATOM 794 N N . ASN A 1 103 ? 26.254 -6.088 -13.347 1.00 89.50 103 ASN A N 1
ATOM 795 C CA . ASN A 1 103 ? 25.307 -7.093 -13.833 1.00 89.50 103 ASN A CA 1
ATOM 796 C C . ASN A 1 103 ? 24.442 -7.679 -12.707 1.00 89.50 103 ASN A C 1
ATOM 798 O O . ASN A 1 103 ? 23.245 -7.873 -12.914 1.00 89.50 103 ASN A O 1
ATOM 802 N N . GLN A 1 104 ? 25.004 -7.921 -11.516 1.00 91.44 104 GLN A N 1
ATOM 803 C CA . GLN A 1 104 ? 24.214 -8.343 -10.352 1.00 91.44 104 GLN A CA 1
ATOM 804 C C . GLN A 1 104 ? 23.194 -7.273 -9.961 1.00 91.44 104 GLN A C 1
ATOM 806 O O . GLN A 1 104 ? 22.024 -7.597 -9.770 1.00 91.44 104 GLN A O 1
ATOM 811 N N . MET A 1 105 ? 23.612 -6.005 -9.907 1.00 92.50 105 MET A N 1
ATOM 812 C CA . MET A 1 105 ? 22.715 -4.888 -9.594 1.00 92.50 105 MET A CA 1
ATOM 813 C C . MET A 1 105 ? 21.585 -4.743 -10.622 1.00 92.50 105 MET A C 1
ATOM 815 O O . MET A 1 105 ? 20.432 -4.539 -10.245 1.00 92.50 105 MET A O 1
ATOM 819 N N . MET A 1 106 ? 21.895 -4.909 -11.910 1.00 89.88 106 MET A N 1
ATOM 820 C CA . MET A 1 106 ? 20.921 -4.844 -13.002 1.00 89.88 106 MET A CA 1
ATOM 821 C C . MET A 1 106 ? 19.884 -5.974 -12.922 1.00 89.88 106 MET A C 1
ATOM 823 O O . MET A 1 106 ? 18.684 -5.729 -13.041 1.00 89.88 106 MET A O 1
ATOM 827 N N . TRP A 1 107 ? 20.319 -7.222 -12.726 1.00 92.81 107 TRP A N 1
ATOM 828 C CA . TRP A 1 107 ? 19.389 -8.349 -12.602 1.00 92.81 107 TRP A CA 1
ATOM 829 C C . TRP A 1 107 ? 18.552 -8.260 -11.331 1.00 92.81 107 TRP A C 1
ATOM 831 O O . TRP A 1 107 ? 17.348 -8.519 -11.374 1.00 92.81 107 TRP A O 1
ATOM 841 N N . PHE A 1 108 ? 19.164 -7.836 -10.223 1.00 94.00 108 PHE A N 1
ATOM 842 C CA . PHE A 1 108 ? 18.448 -7.575 -8.984 1.00 94.00 108 PHE A CA 1
ATOM 843 C C . PHE A 1 108 ? 17.327 -6.559 -9.201 1.00 94.00 108 PHE A C 1
ATOM 845 O O . PHE A 1 108 ? 16.182 -6.866 -8.886 1.00 94.00 108 PHE A O 1
ATOM 852 N N . SER A 1 109 ? 17.613 -5.388 -9.779 1.00 93.69 109 SER A N 1
ATOM 853 C CA . SER A 1 109 ? 16.600 -4.342 -9.957 1.00 93.69 109 SER A CA 1
ATOM 854 C C . SER A 1 109 ? 15.470 -4.767 -10.897 1.00 93.69 109 SER A C 1
ATOM 856 O O . SER A 1 109 ? 14.304 -4.539 -10.571 1.00 93.69 109 SER A O 1
ATOM 858 N N . ARG A 1 110 ? 15.778 -5.475 -11.994 1.00 93.94 110 ARG A N 1
ATOM 859 C CA . ARG A 1 110 ? 14.777 -6.030 -12.929 1.00 93.94 110 ARG A CA 1
ATOM 860 C C . ARG A 1 110 ? 13.809 -7.011 -12.273 1.00 93.94 110 ARG A C 1
ATOM 862 O O . ARG A 1 110 ? 12.624 -7.007 -12.594 1.00 93.94 110 ARG A O 1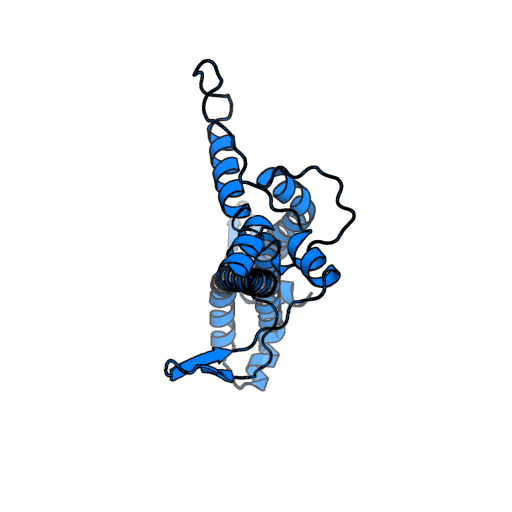
ATOM 869 N N . ILE A 1 111 ? 14.298 -7.858 -11.370 1.00 95.69 111 ILE A N 1
ATOM 870 C CA . ILE A 1 111 ? 13.451 -8.816 -10.648 1.00 95.69 111 ILE A CA 1
ATOM 871 C C . ILE A 1 111 ? 12.714 -8.101 -9.511 1.00 95.69 111 ILE A C 1
ATOM 873 O O . ILE A 1 111 ? 11.496 -8.225 -9.369 1.00 95.69 111 ILE A O 1
ATOM 877 N N . ALA A 1 112 ? 13.439 -7.314 -8.718 1.00 96.38 112 ALA A N 1
ATOM 878 C CA . ALA A 1 112 ? 12.929 -6.633 -7.537 1.00 96.38 112 ALA A CA 1
ATOM 879 C C . ALA A 1 112 ? 11.783 -5.676 -7.868 1.00 96.38 112 ALA A C 1
ATOM 881 O O . ALA A 1 112 ? 10.813 -5.623 -7.117 1.00 96.38 112 ALA A O 1
ATOM 882 N N . ILE A 1 113 ? 11.846 -4.965 -8.996 1.00 94.88 113 ILE A N 1
ATOM 883 C CA . ILE A 1 113 ? 10.813 -3.996 -9.376 1.00 94.88 113 ILE A CA 1
ATOM 884 C C . ILE A 1 113 ? 9.460 -4.649 -9.682 1.00 94.88 113 ILE A C 1
ATOM 886 O O . ILE A 1 113 ? 8.420 -4.019 -9.511 1.00 94.88 113 ILE A O 1
ATOM 890 N N . ILE A 1 114 ? 9.463 -5.921 -10.089 1.00 95.31 114 ILE A N 1
ATOM 891 C CA . ILE A 1 114 ? 8.248 -6.692 -10.375 1.00 95.31 114 ILE A CA 1
ATOM 892 C C . ILE A 1 114 ? 7.787 -7.450 -9.126 1.00 95.31 114 ILE A C 1
ATOM 894 O O . ILE A 1 114 ? 6.591 -7.535 -8.860 1.00 95.31 114 ILE A O 1
ATOM 898 N N . VAL A 1 115 ? 8.726 -7.999 -8.350 1.00 97.94 115 VAL A N 1
ATOM 899 C CA . VAL A 1 115 ? 8.431 -8.938 -7.257 1.00 97.94 115 VAL A CA 1
ATOM 900 C C . VAL A 1 115 ? 8.213 -8.243 -5.912 1.00 97.94 115 VAL A C 1
ATOM 902 O O . VAL A 1 115 ? 7.287 -8.601 -5.182 1.00 97.94 115 VAL A O 1
ATOM 905 N N . LEU A 1 116 ? 9.029 -7.244 -5.558 1.00 98.00 116 LEU A N 1
ATOM 906 C CA . LEU A 1 116 ? 8.944 -6.608 -4.240 1.00 98.00 116 LEU A CA 1
ATOM 907 C C . LEU A 1 116 ? 7.660 -5.796 -4.032 1.00 98.00 116 LEU A C 1
ATOM 909 O O . LEU A 1 116 ? 7.103 -5.911 -2.942 1.00 98.00 116 LEU A O 1
ATOM 913 N N . PRO A 1 117 ? 7.132 -5.023 -5.003 1.00 97.75 117 PRO A N 1
ATOM 914 C CA . PRO A 1 117 ? 5.914 -4.252 -4.763 1.00 97.75 117 PRO A CA 1
ATOM 915 C C . PRO A 1 117 ? 4.684 -5.124 -4.433 1.00 97.75 117 PRO A C 1
ATOM 917 O O . PRO A 1 117 ? 4.027 -4.837 -3.428 1.00 97.75 117 PRO A O 1
ATOM 920 N N . PRO A 1 118 ? 4.372 -6.216 -5.167 1.00 98.00 118 PRO A N 1
ATOM 921 C CA . PRO A 1 118 ? 3.281 -7.119 -4.786 1.00 98.00 118 PRO A CA 1
ATOM 922 C C . PRO A 1 118 ? 3.492 -7.796 -3.427 1.00 98.00 118 PRO A C 1
ATOM 924 O O . PRO A 1 118 ? 2.541 -7.942 -2.657 1.00 98.00 118 PRO A O 1
ATOM 927 N N . ILE A 1 119 ? 4.730 -8.182 -3.097 1.00 98.44 119 ILE A N 1
ATOM 928 C CA . ILE A 1 119 ? 5.053 -8.745 -1.778 1.00 98.44 119 ILE A CA 1
ATOM 929 C C . ILE A 1 119 ? 4.800 -7.705 -0.682 1.00 98.44 119 ILE A C 1
ATOM 931 O O . ILE A 1 119 ? 4.127 -8.006 0.305 1.00 98.44 119 ILE A O 1
ATOM 935 N N . ALA A 1 120 ? 5.278 -6.474 -0.874 1.00 98.44 120 ALA A N 1
ATOM 936 C CA . ALA A 1 120 ? 5.080 -5.374 0.058 1.00 98.44 120 ALA A CA 1
ATOM 937 C C . ALA A 1 120 ? 3.587 -5.086 0.264 1.00 98.44 120 ALA A C 1
ATOM 939 O O . ALA A 1 120 ? 3.146 -4.971 1.404 1.00 98.44 120 ALA A O 1
ATOM 940 N N . PHE A 1 121 ? 2.781 -5.099 -0.804 1.00 98.19 121 PHE A N 1
ATOM 941 C CA . PHE A 1 121 ? 1.325 -4.986 -0.703 1.00 98.19 121 PHE A CA 1
ATOM 942 C C . PHE A 1 121 ? 0.726 -6.055 0.228 1.00 98.19 121 PHE A C 1
ATOM 944 O O . PHE A 1 121 ? -0.025 -5.735 1.153 1.00 98.19 121 PHE A O 1
ATOM 951 N N . VAL A 1 122 ? 1.056 -7.334 0.008 1.00 97.94 122 VAL A N 1
ATOM 952 C CA . VAL A 1 122 ? 0.497 -8.445 0.798 1.00 97.94 122 VAL A CA 1
ATOM 953 C C . VAL A 1 122 ? 0.929 -8.354 2.260 1.00 97.94 122 VAL A C 1
ATOM 955 O O . VAL A 1 122 ? 0.090 -8.510 3.152 1.00 97.94 122 VAL A O 1
ATOM 958 N N . ILE A 1 123 ? 2.211 -8.081 2.510 1.00 98.38 123 ILE A N 1
ATOM 959 C CA . ILE A 1 123 ? 2.760 -7.939 3.862 1.00 98.38 123 ILE A CA 1
ATOM 960 C C . ILE A 1 123 ? 2.093 -6.764 4.576 1.00 98.38 123 ILE A C 1
ATOM 962 O O . ILE A 1 123 ? 1.541 -6.949 5.659 1.00 98.38 123 ILE A O 1
ATOM 966 N N . THR A 1 124 ? 2.061 -5.579 3.963 1.00 98.38 124 THR A N 1
ATOM 967 C CA . THR A 1 124 ? 1.445 -4.386 4.556 1.00 98.38 124 THR A CA 1
ATOM 968 C C . THR A 1 124 ? -0.028 -4.611 4.855 1.00 98.38 124 THR A C 1
ATOM 970 O O . THR A 1 124 ? -0.471 -4.314 5.963 1.00 98.38 124 THR A O 1
ATOM 973 N N . LYS A 1 125 ? -0.785 -5.207 3.927 1.00 97.56 125 LYS A N 1
ATOM 974 C CA . LYS A 1 125 ? -2.197 -5.521 4.166 1.00 97.56 125 LYS A CA 1
ATOM 975 C C . LYS A 1 125 ? -2.369 -6.444 5.374 1.00 97.56 125 LYS A C 1
ATOM 977 O O . LYS A 1 125 ? -3.230 -6.192 6.215 1.00 97.56 125 LYS A O 1
ATOM 982 N N . ARG A 1 126 ? -1.549 -7.496 5.492 1.00 97.25 126 ARG A N 1
ATOM 983 C CA . ARG A 1 126 ? -1.597 -8.418 6.640 1.00 97.25 126 ARG A CA 1
ATOM 984 C C . ARG A 1 126 ? -1.209 -7.737 7.949 1.00 97.25 126 ARG A C 1
ATOM 986 O O . ARG A 1 126 ? -1.871 -7.982 8.953 1.00 97.25 126 ARG A O 1
ATOM 993 N N . LEU A 1 127 ? -0.207 -6.859 7.935 1.00 98.12 127 LEU A N 1
ATOM 994 C CA . LEU A 1 127 ? 0.183 -6.070 9.104 1.00 98.12 127 LEU A CA 1
ATOM 995 C C . LEU A 1 127 ? -0.942 -5.132 9.548 1.00 98.12 127 LEU A C 1
ATOM 997 O O . LEU A 1 127 ? -1.271 -5.111 10.729 1.00 98.12 127 LEU A O 1
ATOM 1001 N N . CYS A 1 128 ? -1.594 -4.417 8.625 1.00 97.62 128 CYS A N 1
ATOM 1002 C CA . CYS A 1 128 ? -2.744 -3.571 8.954 1.00 97.62 128 CYS A CA 1
ATOM 1003 C C . CYS A 1 128 ? -3.872 -4.378 9.608 1.00 97.62 128 CYS A C 1
ATOM 1005 O O . CYS A 1 128 ? -4.372 -3.977 10.653 1.00 97.62 128 CYS A O 1
ATOM 1007 N N . LEU A 1 129 ? -4.227 -5.539 9.047 1.00 96.50 129 LEU A N 1
ATOM 1008 C CA . LEU A 1 129 ? -5.248 -6.416 9.629 1.00 96.50 129 LEU A CA 1
ATOM 1009 C C . LEU A 1 129 ? -4.832 -6.957 11.003 1.00 96.50 129 LEU A C 1
ATOM 1011 O O . LEU A 1 129 ? -5.660 -7.032 11.902 1.00 96.50 129 LEU A O 1
ATOM 1015 N N . SER A 1 130 ? -3.558 -7.304 11.196 1.00 97.25 130 SER A N 1
ATOM 1016 C CA . SER A 1 130 ? -3.048 -7.734 12.503 1.00 97.25 130 SER A CA 1
ATOM 1017 C C . SER A 1 130 ? -3.134 -6.618 13.543 1.00 97.25 130 SER A C 1
ATOM 1019 O O . SER A 1 130 ? -3.528 -6.870 14.676 1.00 97.25 130 SER A O 1
ATOM 1021 N N . LEU A 1 131 ? -2.815 -5.381 13.152 1.00 96.88 131 LEU A N 1
ATOM 1022 C CA . LEU A 1 131 ? -2.941 -4.212 14.020 1.00 96.88 131 LEU A CA 1
ATOM 1023 C C . LEU A 1 131 ? -4.403 -3.915 14.370 1.00 96.88 131 LEU A C 1
ATOM 1025 O O . LEU A 1 131 ? -4.673 -3.516 15.494 1.00 96.88 131 LEU A O 1
ATOM 1029 N N . GLN A 1 132 ? -5.344 -4.144 13.447 1.00 95.88 132 GLN A N 1
ATOM 1030 C CA . GLN A 1 132 ? -6.774 -4.032 13.749 1.00 95.88 132 GLN A CA 1
ATOM 1031 C C . GLN A 1 132 ? -7.241 -5.097 14.752 1.00 95.88 132 GLN A C 1
ATOM 1033 O O . GLN A 1 132 ? -8.055 -4.785 15.614 1.00 95.88 132 GLN A O 1
ATOM 1038 N N . ARG A 1 133 ? -6.727 -6.337 14.671 1.00 95.62 133 ARG A N 1
ATOM 1039 C CA . ARG A 1 133 ? -7.024 -7.378 15.676 1.00 95.62 133 ARG A CA 1
ATOM 1040 C C . ARG A 1 133 ? -6.502 -6.982 17.048 1.00 95.62 133 ARG A C 1
ATOM 1042 O O . ARG A 1 133 ? -7.276 -6.983 17.989 1.00 95.62 133 ARG A O 1
ATOM 1049 N N . ALA A 1 134 ? -5.249 -6.538 17.127 1.00 94.81 134 ALA A N 1
ATOM 1050 C CA . ALA A 1 134 ? -4.674 -6.056 18.379 1.00 94.81 134 ALA A CA 1
ATOM 1051 C C . ALA A 1 134 ? -5.466 -4.871 18.962 1.00 94.81 134 ALA A C 1
ATOM 1053 O O . ALA A 1 134 ? -5.725 -4.831 20.160 1.00 94.81 134 ALA A O 1
ATOM 1054 N N . ASP A 1 135 ? -5.901 -3.927 18.119 1.00 95.19 135 ASP A N 1
ATOM 1055 C CA . ASP A 1 135 ? -6.746 -2.809 18.551 1.00 95.19 135 ASP A CA 1
ATOM 1056 C C . ASP A 1 135 ? -8.128 -3.301 19.048 1.00 95.19 135 ASP A C 1
ATOM 1058 O O . ASP A 1 135 ? -8.638 -2.770 20.032 1.00 95.19 135 ASP A O 1
ATOM 1062 N N . ARG A 1 136 ? -8.721 -4.330 18.421 1.00 94.12 136 ARG A N 1
ATOM 1063 C CA . ARG A 1 136 ? -9.979 -4.961 18.868 1.00 94.12 136 ARG A CA 1
ATOM 1064 C C . ARG A 1 136 ? -9.806 -5.689 20.202 1.00 94.12 136 ARG A C 1
ATOM 1066 O O . ARG A 1 136 ? -10.622 -5.501 21.099 1.00 94.12 136 ARG A O 1
ATOM 1073 N N . ASP A 1 137 ? -8.751 -6.484 20.341 1.00 92.75 137 ASP A N 1
ATOM 1074 C CA . ASP A 1 137 ? -8.474 -7.258 21.552 1.00 92.75 137 ASP A CA 1
ATOM 1075 C C . ASP A 1 137 ? -8.213 -6.332 22.743 1.00 92.75 137 ASP A C 1
ATOM 1077 O O . ASP A 1 137 ? -8.734 -6.577 23.827 1.00 92.75 137 ASP A O 1
ATOM 1081 N N . LEU A 1 138 ? -7.521 -5.212 22.513 1.00 93.50 138 LEU A N 1
ATOM 1082 C CA . LEU A 1 138 ? -7.298 -4.164 23.508 1.00 93.50 138 LEU A CA 1
ATOM 1083 C C . LEU A 1 138 ? -8.603 -3.501 23.987 1.00 93.50 138 LEU A C 1
ATOM 1085 O O . LEU A 1 138 ? -8.688 -3.078 25.139 1.00 93.50 138 LEU A O 1
ATOM 1089 N N . VAL A 1 139 ? -9.610 -3.377 23.115 1.00 93.44 139 VAL A N 1
ATOM 1090 C CA . VAL A 1 139 ? -10.930 -2.831 23.480 1.00 93.44 139 VAL A CA 1
ATOM 1091 C C . VAL A 1 139 ? -11.755 -3.846 24.269 1.00 93.44 139 VAL A C 1
ATOM 1093 O O . VAL A 1 139 ? -12.452 -3.451 25.199 1.00 93.44 139 VAL A O 1
ATOM 1096 N N . LEU A 1 140 ? -11.680 -5.128 23.908 1.00 91.94 140 LEU A N 1
ATOM 1097 C CA . LEU A 1 140 ? -12.476 -6.188 24.531 1.00 91.94 140 LEU A CA 1
ATOM 1098 C C . LEU A 1 140 ? -11.914 -6.659 25.874 1.00 91.94 140 LEU A C 1
ATOM 1100 O O . LEU A 1 140 ? -12.680 -6.862 26.808 1.00 91.94 140 LEU A O 1
ATOM 1104 N N . HIS A 1 141 ? -10.595 -6.816 25.977 1.00 90.31 141 HIS A N 1
ATOM 1105 C CA . HIS A 1 141 ? -9.948 -7.397 27.156 1.00 90.31 141 HIS A CA 1
ATOM 1106 C C . HIS A 1 141 ? -9.242 -6.349 28.021 1.00 90.31 141 HIS A C 1
ATOM 1108 O O . HIS A 1 141 ? -8.924 -6.621 29.171 1.00 90.31 141 HIS A O 1
ATOM 1114 N N . GLY A 1 142 ? -9.012 -5.140 27.503 1.00 91.44 142 GLY A N 1
ATOM 1115 C CA . GLY A 1 142 ? -8.210 -4.124 28.179 1.00 91.44 142 GLY A CA 1
ATOM 1116 C C . GLY A 1 142 ? -6.716 -4.262 27.883 1.00 91.44 142 GLY A C 1
ATOM 1117 O O . GLY A 1 142 ? -6.290 -5.031 27.023 1.00 91.44 142 GLY A O 1
ATOM 1118 N N . ARG A 1 143 ? -5.899 -3.450 28.558 1.00 92.81 143 ARG A N 1
ATOM 1119 C CA . ARG A 1 143 ? -4.441 -3.457 28.399 1.00 92.81 143 ARG A CA 1
ATOM 1120 C C . ARG A 1 143 ? -3.805 -4.534 29.272 1.00 92.81 143 ARG A C 1
ATOM 1122 O O . ARG A 1 143 ? -4.148 -4.671 30.445 1.00 92.81 143 ARG A O 1
ATOM 1129 N N . GLU A 1 144 ? -2.806 -5.194 28.710 1.00 90.19 144 GLU A N 1
ATOM 1130 C CA . GLU A 1 144 ? -1.872 -6.058 29.428 1.00 90.19 144 GLU A CA 1
ATOM 1131 C C . GLU A 1 144 ? -1.144 -5.251 30.523 1.00 90.19 144 GLU A C 1
ATOM 1133 O O . GLU A 1 144 ? -0.718 -4.105 30.307 1.00 90.19 144 GLU A O 1
ATOM 1138 N N . THR A 1 145 ? -1.038 -5.823 31.726 1.00 91.12 145 THR A N 1
ATOM 1139 C CA . THR A 1 145 ? -0.296 -5.218 32.851 1.00 91.12 145 THR A CA 1
ATOM 1140 C C . THR A 1 145 ? 1.048 -5.893 33.093 1.00 91.12 145 THR A C 1
ATOM 1142 O O . THR A 1 145 ? 1.874 -5.347 33.825 1.00 91.12 145 THR A O 1
ATOM 1145 N N . GLY A 1 146 ? 1.270 -7.080 32.516 1.00 91.56 146 GLY A N 1
ATOM 1146 C CA . GLY A 1 146 ? 2.412 -7.935 32.820 1.00 91.56 146 GLY A CA 1
ATOM 1147 C C . GLY A 1 146 ? 2.326 -8.625 34.187 1.00 91.56 146 GLY A C 1
ATOM 1148 O O . GLY A 1 146 ? 3.287 -9.273 34.603 1.00 91.56 146 GLY A O 1
ATOM 1149 N N . ARG A 1 147 ? 1.203 -8.503 34.914 1.00 92.12 147 ARG A N 1
ATOM 1150 C CA . ARG A 1 147 ? 0.999 -9.169 36.207 1.00 92.12 147 ARG A CA 1
ATOM 1151 C C . ARG A 1 147 ? 0.271 -10.498 36.022 1.00 92.12 147 ARG A C 1
ATOM 1153 O O . ARG A 1 147 ? -0.944 -10.526 35.836 1.00 92.12 147 ARG A O 1
ATOM 1160 N N . LEU A 1 148 ? 1.015 -11.593 36.160 1.00 92.12 148 LEU A N 1
ATOM 1161 C CA . LEU A 1 148 ? 0.474 -12.952 36.188 1.00 92.12 148 LEU A CA 1
ATOM 1162 C C . LEU A 1 148 ? 0.056 -13.341 37.608 1.00 92.12 148 LEU A C 1
ATOM 1164 O O . LEU A 1 148 ? 0.854 -13.267 38.544 1.00 92.12 148 LEU A O 1
ATOM 1168 N N . VAL A 1 149 ? -1.189 -13.784 37.760 1.00 92.25 149 VAL A N 1
ATOM 1169 C CA . VAL A 1 149 ? -1.735 -14.302 39.018 1.00 92.25 149 VAL A CA 1
ATOM 1170 C C . VAL A 1 149 ? -2.054 -15.779 38.839 1.00 92.25 149 VAL A C 1
ATOM 1172 O O . VAL A 1 149 ? -2.686 -16.174 37.861 1.00 92.25 149 VAL A O 1
ATOM 1175 N N . ARG A 1 150 ? -1.606 -16.605 39.790 1.00 94.81 150 ARG A N 1
ATOM 1176 C CA . ARG A 1 150 ? -1.954 -18.026 39.833 1.00 94.81 150 ARG A CA 1
ATOM 1177 C C . ARG A 1 150 ? -3.245 -18.210 40.625 1.00 94.81 150 ARG A C 1
ATOM 1179 O O . ARG A 1 150 ? -3.294 -17.875 41.807 1.00 94.81 150 ARG A O 1
ATOM 1186 N N . MET A 1 151 ? -4.267 -18.755 39.979 1.00 92.50 151 MET A N 1
ATOM 1187 C CA . MET A 1 151 ? -5.564 -19.046 40.582 1.00 92.50 151 MET A CA 1
ATOM 1188 C C . MET A 1 151 ? -5.478 -20.269 41.513 1.00 92.50 151 MET A C 1
ATOM 1190 O O . MET A 1 151 ? -4.594 -21.113 41.336 1.00 92.50 151 MET A O 1
ATOM 1194 N N . PRO A 1 152 ? -6.408 -20.431 42.476 1.00 92.94 152 PRO A N 1
ATOM 1195 C CA . PRO A 1 152 ? -6.469 -21.620 43.333 1.00 92.94 152 PRO A CA 1
ATOM 1196 C C . PRO A 1 152 ? -6.619 -22.942 42.561 1.00 92.94 152 PRO A C 1
ATOM 1198 O O . PRO A 1 152 ? -6.179 -23.984 43.040 1.00 92.94 152 PRO A O 1
ATOM 1201 N N . SER A 1 153 ? -7.186 -22.896 41.350 1.00 92.06 153 SER A N 1
ATOM 1202 C CA . SER A 1 153 ? -7.272 -24.020 40.404 1.00 92.06 153 SER A CA 1
ATOM 1203 C C . SER A 1 153 ? -5.919 -24.427 39.802 1.00 92.06 153 SER A C 1
ATOM 1205 O O . SER A 1 153 ? -5.805 -25.496 39.208 1.00 92.06 153 SER A O 1
ATOM 1207 N N . GLY A 1 154 ? -4.883 -23.595 39.953 1.00 92.12 154 GLY A N 1
ATOM 1208 C CA . GLY A 1 154 ? -3.552 -23.790 39.383 1.00 92.12 154 GLY A CA 1
ATOM 1209 C C . GLY A 1 154 ? -3.307 -23.062 38.058 1.00 92.12 154 GLY A C 1
ATOM 1210 O O . GLY A 1 154 ? -2.155 -23.029 37.627 1.00 92.12 154 GLY A O 1
ATOM 1211 N N . GLU A 1 155 ? -4.335 -22.459 37.455 1.00 92.38 155 GLU A N 1
ATOM 1212 C CA . GLU A 1 155 ? -4.244 -21.676 36.214 1.00 92.38 155 GLU A CA 1
ATOM 1213 C C . GLU A 1 155 ? -3.492 -20.355 36.414 1.00 92.38 155 GLU A C 1
ATOM 1215 O O . GLU A 1 155 ? -3.520 -19.773 37.498 1.00 92.38 155 GLU A O 1
ATOM 1220 N N . PHE A 1 156 ? -2.836 -19.862 35.362 1.00 92.31 156 PHE A N 1
ATOM 1221 C CA . PHE A 1 156 ? -2.187 -18.550 35.351 1.00 92.31 156 PHE A CA 1
ATOM 1222 C C . PHE A 1 156 ? -2.994 -17.593 34.480 1.00 92.31 156 PHE A C 1
ATOM 1224 O O . PHE A 1 156 ? -3.190 -17.857 33.296 1.00 92.31 156 PHE A O 1
ATOM 1231 N N . VAL A 1 157 ? -3.433 -16.480 35.064 1.00 90.50 157 VAL A N 1
ATOM 1232 C CA . VAL A 1 157 ? -4.213 -15.447 34.377 1.00 90.50 157 VAL A CA 1
ATOM 1233 C C . VAL A 1 157 ? -3.435 -14.140 34.411 1.00 90.50 157 VAL A C 1
ATOM 1235 O O . VAL A 1 157 ? -2.921 -13.737 35.459 1.00 90.50 157 VAL A O 1
ATOM 1238 N N . GLU A 1 158 ? -3.336 -13.472 33.264 1.00 90.50 158 GLU A N 1
ATOM 1239 C CA . GLU A 1 158 ? -2.827 -12.107 33.214 1.00 90.50 158 GLU A CA 1
ATOM 1240 C C . GLU A 1 158 ? -3.928 -11.126 33.610 1.00 90.50 158 GLU A C 1
ATOM 1242 O O . GLU A 1 158 ? -5.020 -11.115 33.037 1.00 90.50 158 GLU A O 1
ATOM 1247 N N . VAL A 1 159 ? -3.629 -10.275 34.592 1.00 89.81 159 VAL A N 1
ATOM 1248 C CA . VAL A 1 159 ? -4.548 -9.206 34.975 1.00 89.81 159 VAL A CA 1
ATOM 1249 C C . VAL A 1 159 ? -4.545 -8.152 33.879 1.00 89.81 159 VAL A C 1
ATOM 1251 O O . VAL A 1 159 ? -3.521 -7.519 33.626 1.00 89.81 159 VAL A O 1
ATOM 1254 N N . HIS A 1 160 ? -5.702 -7.936 33.270 1.00 91.44 160 HIS A N 1
ATOM 1255 C CA . HIS A 1 160 ? -5.899 -6.848 32.331 1.00 91.44 160 HIS A CA 1
ATOM 1256 C C . HIS A 1 160 ? -6.524 -5.648 33.037 1.00 91.44 160 HIS A C 1
ATOM 1258 O O . HIS A 1 160 ? -7.354 -5.792 33.935 1.00 91.44 160 HIS A O 1
ATOM 1264 N N . GLU A 1 161 ? -6.116 -4.451 32.629 1.00 89.94 161 GLU A N 1
ATOM 1265 C CA . GLU A 1 161 ? -6.723 -3.207 33.091 1.00 89.94 161 GLU A CA 1
ATOM 1266 C C . GLU A 1 161 ? -7.595 -2.592 31.992 1.00 89.94 161 GLU A C 1
ATOM 1268 O O . GLU A 1 161 ? -7.169 -2.535 30.834 1.00 89.94 161 GLU A O 1
ATOM 1273 N N . PRO A 1 162 ? -8.790 -2.071 32.317 1.00 90.69 162 PRO A N 1
ATOM 1274 C CA . PRO A 1 162 ? -9.631 -1.430 31.319 1.00 90.69 162 PRO A CA 1
ATOM 1275 C C . PRO A 1 162 ? -8.920 -0.211 30.721 1.00 90.69 162 PRO A C 1
ATOM 1277 O O . PRO A 1 162 ? -8.252 0.563 31.411 1.00 90.69 162 PRO A O 1
ATOM 1280 N N . ILE A 1 163 ? -9.066 -0.031 29.410 1.00 93.06 163 ILE A N 1
ATOM 1281 C CA . ILE A 1 163 ? -8.597 1.182 28.738 1.00 93.06 163 ILE A CA 1
ATOM 1282 C C . ILE A 1 163 ? -9.536 2.359 29.022 1.00 93.06 163 ILE A C 1
ATOM 1284 O O . ILE A 1 163 ? -10.715 2.171 29.325 1.00 93.06 163 ILE A O 1
ATOM 1288 N N . SER A 1 164 ? -9.022 3.585 28.886 1.00 93.62 164 SER A N 1
ATOM 1289 C CA . SER A 1 164 ? -9.848 4.780 29.068 1.00 93.62 164 SER A CA 1
ATOM 1290 C C . SER A 1 164 ? -10.971 4.857 28.015 1.00 93.62 164 SER A C 1
ATOM 1292 O O . SER A 1 164 ? -10.771 4.403 26.876 1.00 93.62 164 SER A O 1
ATOM 1294 N N . PRO A 1 165 ? -12.136 5.446 28.347 1.00 91.38 165 PRO A N 1
ATOM 1295 C CA . PRO A 1 165 ? -13.250 5.588 27.408 1.00 91.38 165 PRO A CA 1
ATOM 1296 C C . PRO A 1 165 ? -12.865 6.327 26.121 1.00 91.38 165 PRO A C 1
ATOM 1298 O O . PRO A 1 165 ? -13.293 5.946 25.033 1.00 91.38 165 PRO A O 1
ATOM 1301 N N . GLU A 1 166 ? -12.000 7.338 26.215 1.00 93.25 166 GLU A N 1
ATOM 1302 C CA . GLU A 1 166 ? -11.534 8.122 25.066 1.00 93.25 166 GLU A CA 1
ATOM 1303 C C . GLU A 1 166 ? -10.694 7.263 24.116 1.00 93.25 166 GLU A C 1
ATOM 1305 O O . GLU A 1 166 ? -10.833 7.351 22.894 1.00 93.25 166 GLU A O 1
ATOM 1310 N N . LYS A 1 167 ? -9.840 6.389 24.667 1.00 92.56 167 LYS A N 1
ATOM 1311 C CA . LYS A 1 167 ? -9.030 5.460 23.874 1.00 92.56 167 LYS A CA 1
ATOM 1312 C C . LYS A 1 167 ? -9.905 4.402 23.206 1.00 92.56 167 LYS A C 1
ATOM 1314 O O . LYS A 1 167 ? -9.698 4.113 22.029 1.00 92.56 167 LYS A O 1
ATOM 1319 N N . ALA A 1 168 ? -10.889 3.860 23.922 1.00 91.75 168 ALA A N 1
ATOM 1320 C CA . ALA A 1 168 ? -11.854 2.919 23.357 1.00 91.75 168 ALA A CA 1
ATOM 1321 C C . ALA A 1 168 ? -12.645 3.558 22.202 1.00 91.75 168 ALA A C 1
ATOM 1323 O O . ALA A 1 168 ? -12.780 2.956 21.133 1.00 91.75 168 ALA A O 1
ATOM 1324 N N . TRP A 1 169 ? -13.085 4.808 22.374 1.00 90.94 169 TRP A N 1
ATOM 1325 C CA . TRP A 1 169 ? -13.765 5.570 21.330 1.00 90.94 169 TRP A CA 1
ATOM 1326 C C . TRP A 1 169 ? -12.864 5.792 20.113 1.00 90.94 169 TRP A C 1
ATOM 1328 O O . TRP A 1 169 ? -13.272 5.507 18.994 1.00 90.94 169 TRP A O 1
ATOM 1338 N N . LEU A 1 170 ? -11.607 6.203 20.303 1.00 91.75 170 LEU A N 1
ATOM 1339 C CA . LEU A 1 170 ? -10.665 6.422 19.198 1.00 91.75 170 LEU A CA 1
ATOM 1340 C C . LEU A 1 170 ? -10.405 5.152 18.367 1.00 91.75 170 LEU A C 1
ATOM 1342 O O . LEU A 1 170 ? -10.205 5.231 17.154 1.00 91.75 170 LEU A O 1
ATOM 1346 N N . LEU A 1 171 ? -10.395 3.977 19.001 1.00 92.25 171 LEU A N 1
ATOM 1347 C CA . LEU A 1 171 ? -10.193 2.702 18.308 1.00 92.25 171 LEU A CA 1
ATOM 1348 C C . LEU A 1 171 ? -11.445 2.232 17.551 1.00 92.25 171 LEU A C 1
ATOM 1350 O O . LEU A 1 171 ? -11.316 1.536 16.544 1.00 92.25 171 LEU A O 1
ATOM 1354 N N . THR A 1 172 ? -12.641 2.648 17.971 1.00 92.00 172 THR A N 1
ATOM 1355 C CA . THR A 1 172 ? -13.927 2.175 17.424 1.00 92.00 172 THR A CA 1
ATOM 1356 C C . THR A 1 172 ? -14.681 3.211 16.577 1.00 92.00 172 THR A C 1
ATOM 1358 O O . THR A 1 172 ? -15.586 2.839 15.831 1.00 92.00 172 THR A O 1
ATOM 1361 N N . SER A 1 173 ? -14.291 4.488 16.604 1.00 90.19 173 SER A N 1
ATOM 1362 C CA . SER A 1 173 ? -14.989 5.587 15.911 1.00 90.19 173 SER A CA 1
ATOM 1363 C C . SER A 1 173 ? -14.815 5.604 14.391 1.00 90.19 173 SER A C 1
ATOM 1365 O O . SER A 1 173 ? -15.540 6.311 13.697 1.00 90.19 173 SER A O 1
ATOM 1367 N N . HIS A 1 174 ? -13.872 4.831 13.851 1.00 90.25 174 HIS A N 1
ATOM 1368 C CA . HIS A 1 174 ? -13.610 4.787 12.415 1.00 90.25 174 HIS A CA 1
ATOM 1369 C C . HIS A 1 174 ? -14.730 4.082 11.643 1.00 90.25 174 HIS A C 1
ATOM 1371 O O . HIS A 1 174 ? -15.294 3.089 12.099 1.00 90.25 174 HIS A O 1
ATOM 1377 N N . GLU A 1 175 ? -15.024 4.546 10.435 1.00 88.12 175 GLU A N 1
ATOM 1378 C CA . GLU A 1 175 ? -16.042 3.955 9.567 1.00 88.12 175 GLU A CA 1
ATOM 1379 C C . GLU A 1 175 ? -15.561 2.634 8.945 1.00 88.12 175 GLU A C 1
ATOM 1381 O O . GLU A 1 175 ? -14.403 2.502 8.547 1.00 88.12 175 GLU A O 1
ATOM 1386 N N . GLN A 1 176 ? -16.453 1.644 8.851 1.00 88.25 176 GLN A N 1
ATOM 1387 C CA . GLN A 1 176 ? -16.180 0.370 8.179 1.00 88.25 176 GLN A CA 1
ATOM 1388 C C . GLN A 1 176 ? -17.205 0.162 7.072 1.00 88.25 176 GLN A C 1
ATOM 1390 O O . GLN A 1 176 ? -18.361 -0.166 7.326 1.00 88.25 176 GLN A O 1
ATOM 1395 N N . LEU A 1 177 ? -16.771 0.389 5.834 1.00 85.62 177 LEU A N 1
ATOM 1396 C CA . LEU A 1 177 ? -17.617 0.236 4.658 1.00 85.62 177 LEU A CA 1
ATOM 1397 C C . LEU A 1 177 ? -17.871 -1.247 4.380 1.00 85.62 177 LEU A C 1
ATOM 1399 O O . LEU A 1 177 ? -16.932 -2.023 4.188 1.00 85.62 177 LEU A O 1
ATOM 1403 N N . ALA A 1 178 ? -19.145 -1.623 4.309 1.00 86.31 178 ALA A N 1
ATOM 1404 C CA . ALA A 1 178 ? -19.543 -2.930 3.812 1.00 86.31 178 ALA A CA 1
ATOM 1405 C C . ALA A 1 178 ? -19.277 -3.035 2.296 1.00 86.31 178 ALA A C 1
ATOM 1407 O O . ALA A 1 178 ? -19.293 -2.021 1.588 1.00 86.31 178 ALA A O 1
ATOM 1408 N N . PRO A 1 179 ? -19.048 -4.249 1.765 1.00 87.12 179 PRO A N 1
ATOM 1409 C CA . PRO A 1 179 ? -18.977 -4.443 0.326 1.00 87.12 179 PRO A CA 1
ATOM 1410 C C . PRO A 1 179 ? -20.244 -3.948 -0.377 1.00 87.12 179 PRO A C 1
ATOM 1412 O O . PRO A 1 179 ? -21.354 -4.168 0.101 1.00 87.12 179 PRO A O 1
ATOM 1415 N N . LEU A 1 180 ? -20.086 -3.341 -1.552 1.00 85.88 180 LEU A N 1
ATOM 1416 C CA . LEU A 1 180 ? -21.210 -2.899 -2.369 1.00 85.88 180 LEU A CA 1
ATOM 1417 C C . LEU A 1 180 ? -22.052 -4.092 -2.836 1.00 85.88 180 LEU A C 1
ATOM 1419 O O . LEU A 1 180 ? -21.587 -4.939 -3.604 1.00 85.88 180 LEU A O 1
ATOM 1423 N N . GLU A 1 181 ? -23.326 -4.096 -2.462 1.00 80.44 181 GLU A N 1
ATOM 1424 C CA . GLU A 1 181 ? -24.311 -5.038 -2.981 1.00 80.44 181 GLU A CA 1
ATOM 1425 C C . GLU A 1 181 ? -24.855 -4.536 -4.322 1.00 80.44 181 GLU A C 1
ATOM 1427 O O . GLU A 1 181 ? -25.763 -3.710 -4.406 1.00 80.44 181 GLU A O 1
ATOM 1432 N N . LEU A 1 182 ? -24.255 -5.015 -5.411 1.00 78.75 182 LEU A N 1
ATOM 1433 C CA . LEU A 1 182 ? -24.710 -4.733 -6.773 1.00 78.75 182 LEU A CA 1
ATOM 1434 C C . LEU A 1 182 ? -25.360 -5.998 -7.347 1.00 78.75 182 LEU A C 1
ATOM 1436 O O . LEU A 1 182 ? -24.641 -6.813 -7.938 1.00 78.75 182 LEU A O 1
ATOM 1440 N N . PRO A 1 183 ? -26.683 -6.197 -7.165 1.00 73.75 183 PRO A N 1
ATOM 1441 C CA . PRO A 1 183 ? -27.364 -7.380 -7.678 1.00 73.75 183 PRO A CA 1
ATOM 1442 C C . PRO A 1 183 ? -27.308 -7.412 -9.211 1.00 73.75 183 PRO A C 1
ATOM 1444 O O . PRO A 1 183 ? -27.433 -6.380 -9.880 1.00 73.75 183 PRO A O 1
ATOM 1447 N N . GLU A 1 184 ? -27.080 -8.606 -9.771 1.00 72.06 184 GLU A N 1
ATOM 1448 C CA . GLU A 1 184 ? -26.978 -8.810 -11.226 1.00 72.06 184 GLU A CA 1
ATOM 1449 C C . GLU A 1 184 ? -28.341 -8.626 -11.929 1.00 72.06 184 GLU A C 1
ATOM 1451 O O . GLU A 1 184 ? -28.380 -8.244 -13.104 1.00 72.06 184 GLU A O 1
ATOM 1456 N N . HIS A 1 185 ? -29.437 -8.824 -11.192 1.00 77.00 185 HIS A N 1
ATOM 1457 C CA . HIS A 1 185 ? -30.819 -8.714 -11.656 1.00 77.00 185 HIS A CA 1
ATOM 1458 C C . HIS A 1 185 ? -31.565 -7.601 -10.910 1.00 77.00 185 HIS A C 1
ATOM 1460 O O . HIS A 1 185 ? -31.239 -7.274 -9.767 1.00 77.00 185 HIS A O 1
ATOM 1466 N N . ASP A 1 186 ? -32.537 -6.977 -11.570 1.00 76.25 186 ASP A N 1
ATOM 1467 C CA . ASP A 1 186 ? -33.482 -6.073 -10.919 1.00 76.25 186 ASP A CA 1
ATOM 1468 C C . ASP A 1 186 ? -34.576 -6.839 -10.152 1.00 76.25 186 ASP A C 1
ATOM 1470 O O . ASP A 1 186 ? -34.600 -8.070 -10.128 1.00 76.25 186 ASP A O 1
ATOM 1474 N N . ALA A 1 187 ? -35.486 -6.104 -9.505 1.00 76.75 187 ALA A N 1
ATOM 1475 C CA . ALA A 1 187 ? -36.607 -6.690 -8.767 1.00 76.75 187 ALA A CA 1
ATOM 1476 C C . ALA A 1 187 ? -37.565 -7.503 -9.663 1.00 76.75 187 ALA A C 1
ATOM 1478 O O . ALA A 1 187 ? -38.339 -8.309 -9.158 1.00 76.75 187 ALA A O 1
ATOM 1479 N N . SER A 1 188 ? -37.495 -7.314 -10.984 1.00 79.38 188 SER A N 1
ATOM 1480 C CA . SER A 1 188 ? -38.273 -8.028 -11.997 1.00 79.38 188 SER A CA 1
ATOM 1481 C C . SER A 1 188 ? -37.512 -9.221 -12.599 1.00 79.38 188 SER A C 1
ATOM 1483 O O . SER A 1 188 ? -38.012 -9.861 -13.520 1.00 79.38 188 SER A O 1
ATOM 1485 N N . GLY A 1 189 ? -36.308 -9.537 -12.100 1.00 77.06 189 GLY A N 1
ATOM 1486 C CA . GLY A 1 189 ? -35.465 -10.630 -12.594 1.00 77.06 189 GLY A CA 1
ATOM 1487 C C . GLY A 1 189 ? -34.719 -10.318 -13.897 1.00 77.06 189 GLY A C 1
ATOM 1488 O O . GLY A 1 189 ? -33.958 -11.156 -14.392 1.00 77.06 189 GLY A O 1
ATOM 1489 N N . VAL A 1 190 ? -34.866 -9.113 -14.453 1.00 77.50 190 VAL A N 1
ATOM 1490 C CA . VAL A 1 190 ? -34.187 -8.701 -15.682 1.00 77.50 190 VAL A CA 1
ATOM 1491 C C . VAL A 1 190 ? -32.743 -8.342 -15.360 1.00 77.50 190 VAL A C 1
ATOM 1493 O O . VAL A 1 190 ? -32.428 -7.650 -14.388 1.00 77.50 190 VAL A O 1
ATOM 1496 N N . ARG A 1 191 ? -31.819 -8.843 -16.184 1.00 73.44 191 ARG A N 1
ATOM 1497 C CA . ARG A 1 191 ? -30.391 -8.572 -16.023 1.00 73.44 191 ARG A CA 1
ATOM 1498 C C . ARG A 1 191 ? -30.137 -7.077 -16.210 1.00 73.44 191 ARG A C 1
ATOM 1500 O O . ARG A 1 191 ? -30.378 -6.536 -17.288 1.00 73.44 191 ARG A O 1
ATOM 1507 N N . ARG A 1 192 ? -29.597 -6.415 -15.184 1.00 72.44 192 ARG A N 1
ATOM 1508 C CA . ARG A 1 192 ? -29.299 -4.978 -15.247 1.00 72.44 192 ARG A CA 1
ATOM 1509 C C . ARG A 1 192 ? -28.269 -4.687 -16.343 1.00 72.44 192 ARG A C 1
ATOM 1511 O O . ARG A 1 192 ? -27.252 -5.384 -16.465 1.00 72.44 192 ARG A O 1
ATOM 1518 N N . ALA A 1 193 ? -28.505 -3.622 -17.111 1.00 70.88 193 ALA A N 1
ATOM 1519 C CA . ALA A 1 193 ? -27.547 -3.123 -18.095 1.00 70.88 193 ALA A CA 1
ATOM 1520 C C . ALA A 1 193 ? -26.184 -2.855 -17.425 1.00 70.88 193 ALA A C 1
ATOM 1522 O O . ALA A 1 193 ? -26.110 -2.341 -16.308 1.00 70.88 193 ALA A O 1
ATOM 1523 N N . GLY A 1 194 ? -25.085 -3.250 -18.078 1.00 74.94 194 GLY A N 1
ATOM 1524 C CA . GLY A 1 194 ? -23.739 -3.119 -17.503 1.00 74.94 194 GLY A CA 1
ATOM 1525 C C . GLY A 1 194 ? -23.360 -4.188 -16.465 1.00 74.94 194 GLY A C 1
ATOM 1526 O O . GLY A 1 194 ? -22.428 -3.978 -15.689 1.00 74.94 194 GLY A O 1
ATOM 1527 N N . SER A 1 195 ? -24.027 -5.349 -16.467 1.00 76.00 195 SER A N 1
ATOM 1528 C CA . SER A 1 195 ? -23.765 -6.486 -15.564 1.00 76.00 195 SER A CA 1
ATOM 1529 C C . SER A 1 195 ? -22.274 -6.832 -15.383 1.00 76.00 195 SER A C 1
ATOM 1531 O O . SER A 1 195 ? -21.846 -7.073 -14.257 1.00 76.00 195 SER A O 1
ATOM 1533 N N . ILE A 1 196 ? -21.449 -6.785 -16.438 1.00 81.06 196 ILE A N 1
ATOM 1534 C CA . ILE A 1 196 ? -20.002 -7.066 -16.337 1.00 81.06 196 ILE A CA 1
ATOM 1535 C C . ILE A 1 196 ? -19.283 -6.006 -15.487 1.00 81.06 196 ILE A C 1
ATOM 1537 O O . ILE A 1 196 ? -18.518 -6.349 -14.586 1.00 81.06 196 ILE A O 1
ATOM 1541 N N . LYS A 1 197 ? -19.561 -4.717 -15.724 1.00 83.94 197 LYS A N 1
ATOM 1542 C CA . LYS A 1 197 ? -18.987 -3.603 -14.953 1.00 83.94 197 LYS A CA 1
ATOM 1543 C C . LYS A 1 197 ? -19.393 -3.694 -13.482 1.00 83.94 197 LYS A C 1
ATOM 1545 O O . LYS A 1 197 ? -18.546 -3.523 -12.609 1.00 83.94 197 LYS A O 1
ATOM 1550 N N . ASN A 1 198 ? -20.655 -4.028 -13.209 1.00 84.44 198 ASN A N 1
ATOM 1551 C CA . ASN A 1 198 ? -21.155 -4.217 -11.845 1.00 84.44 198 ASN A CA 1
ATOM 1552 C C . ASN A 1 198 ? -20.502 -5.420 -11.160 1.00 84.44 198 ASN A C 1
ATOM 1554 O O . ASN A 1 198 ? -20.138 -5.330 -9.992 1.00 84.44 198 ASN A O 1
ATOM 1558 N N . LYS A 1 199 ? -20.263 -6.510 -11.895 1.00 84.81 199 LYS A N 1
ATOM 1559 C CA . LYS A 1 199 ? -19.564 -7.694 -11.386 1.00 84.81 199 LYS A CA 1
ATOM 1560 C C . LYS A 1 199 ? -18.112 -7.399 -11.017 1.00 84.81 199 LYS A C 1
ATOM 1562 O O . LYS A 1 199 ? -17.658 -7.811 -9.952 1.00 84.81 199 LYS A O 1
ATOM 1567 N N . ILE A 1 200 ? -17.393 -6.663 -11.867 1.00 87.06 200 ILE A N 1
ATOM 1568 C CA . ILE A 1 200 ? -16.021 -6.220 -11.578 1.00 87.06 200 ILE A CA 1
ATOM 1569 C C . ILE A 1 200 ? -16.023 -5.295 -10.360 1.00 87.06 200 ILE A C 1
ATOM 1571 O O . ILE A 1 200 ? -15.275 -5.534 -9.415 1.00 87.06 200 ILE A O 1
ATOM 1575 N N . ARG A 1 201 ? -16.903 -4.288 -10.343 1.00 88.38 201 ARG A N 1
ATOM 1576 C CA . ARG A 1 201 ? -17.015 -3.338 -9.231 1.00 88.38 201 ARG A CA 1
ATOM 1577 C C . ARG A 1 201 ? -17.329 -4.035 -7.909 1.00 88.38 201 ARG A C 1
ATOM 1579 O O . ARG A 1 201 ? -16.677 -3.742 -6.918 1.00 88.38 201 ARG A O 1
ATOM 1586 N N . ASN A 1 202 ? -18.254 -4.994 -7.900 1.00 87.75 202 ASN A N 1
ATOM 1587 C CA . ASN A 1 202 ? -18.590 -5.779 -6.712 1.00 87.75 202 ASN A CA 1
ATOM 1588 C C . ASN A 1 202 ? -17.374 -6.593 -6.224 1.00 87.75 202 ASN A C 1
ATOM 1590 O O . ASN A 1 202 ? -17.021 -6.537 -5.051 1.00 87.75 202 ASN A O 1
ATOM 1594 N N . ARG A 1 203 ? -16.635 -7.264 -7.122 1.00 87.75 203 ARG A N 1
ATOM 1595 C CA . ARG A 1 203 ? -15.398 -7.983 -6.749 1.00 87.75 203 ARG A CA 1
ATOM 1596 C C . ARG A 1 203 ? -14.342 -7.064 -6.135 1.00 87.75 203 ARG A C 1
ATOM 1598 O O . ARG A 1 203 ? -13.766 -7.410 -5.106 1.00 87.75 203 ARG A O 1
ATOM 1605 N N . VAL A 1 204 ? -14.103 -5.908 -6.752 1.00 88.19 204 VAL A N 1
ATOM 1606 C CA . VAL A 1 204 ? -13.149 -4.912 -6.242 1.00 88.19 204 VAL A CA 1
ATOM 1607 C C . VAL A 1 204 ? -13.619 -4.371 -4.891 1.00 88.19 204 VAL A C 1
ATOM 1609 O O . VAL A 1 204 ? -12.822 -4.299 -3.962 1.00 88.19 204 VAL A O 1
ATOM 1612 N N . SER A 1 205 ? -14.910 -4.073 -4.750 1.00 89.69 205 SER A N 1
ATOM 1613 C CA . SER A 1 205 ? -15.502 -3.594 -3.502 1.00 89.69 205 SER A CA 1
ATOM 1614 C C . SER A 1 205 ? -15.374 -4.618 -2.372 1.00 89.69 205 SER A C 1
ATOM 1616 O O . SER A 1 205 ? -14.905 -4.280 -1.290 1.00 89.69 205 SER A O 1
ATOM 1618 N N . ARG A 1 206 ? -15.662 -5.901 -2.632 1.00 88.81 206 ARG A N 1
ATOM 1619 C CA . ARG A 1 206 ? -15.437 -6.988 -1.662 1.00 88.81 206 ARG A CA 1
ATOM 1620 C C . ARG A 1 206 ? -13.974 -7.102 -1.255 1.00 88.81 206 ARG A C 1
ATOM 1622 O O . ARG A 1 206 ? -13.687 -7.308 -0.083 1.00 88.81 206 ARG A O 1
ATOM 1629 N N . ALA A 1 207 ? -13.046 -6.952 -2.198 1.00 87.75 207 ALA A N 1
ATOM 1630 C CA . ALA A 1 207 ? -11.620 -6.959 -1.889 1.00 87.75 207 ALA A CA 1
ATOM 1631 C C . ALA A 1 207 ? -11.181 -5.721 -1.081 1.00 87.75 207 ALA A C 1
ATOM 1633 O O . ALA A 1 207 ? -10.250 -5.831 -0.274 1.00 87.75 207 ALA A O 1
ATOM 1634 N N . ALA A 1 208 ? -11.829 -4.570 -1.301 1.00 87.00 208 ALA A N 1
ATOM 1635 C CA . ALA A 1 208 ? -11.634 -3.303 -0.590 1.00 87.00 208 ALA A CA 1
ATOM 1636 C C . ALA A 1 208 ? -12.160 -3.331 0.847 1.00 87.00 208 ALA A C 1
ATOM 1638 O O . ALA A 1 208 ? -11.472 -2.860 1.746 1.00 87.00 208 ALA A O 1
ATOM 1639 N N . ALA A 1 209 ? -13.312 -3.959 1.066 1.00 87.94 209 ALA A N 1
ATOM 1640 C CA . ALA A 1 209 ? -13.993 -4.052 2.355 1.00 87.94 209 ALA A CA 1
ATOM 1641 C C . ALA A 1 209 ? -13.407 -5.111 3.315 1.00 87.94 209 ALA A C 1
ATOM 1643 O O . ALA A 1 209 ? -14.005 -5.423 4.341 1.00 87.94 209 ALA A O 1
ATOM 1644 N N . VAL A 1 210 ? -12.244 -5.698 3.005 1.00 88.56 210 VAL A N 1
ATOM 1645 C CA . VAL A 1 210 ? -11.584 -6.659 3.903 1.00 88.56 210 VAL A CA 1
ATOM 1646 C C . VAL A 1 210 ? -10.978 -5.914 5.096 1.00 88.56 210 VAL A C 1
ATOM 1648 O O . VAL A 1 210 ? -9.897 -5.334 4.981 1.00 88.56 210 VAL A O 1
ATOM 1651 N N . ALA A 1 211 ? -11.662 -5.981 6.237 1.00 90.88 211 ALA A N 1
ATOM 1652 C CA . ALA A 1 211 ? -11.251 -5.425 7.524 1.00 90.88 211 ALA A CA 1
ATOM 1653 C C . ALA A 1 211 ? -11.670 -6.355 8.678 1.00 90.88 211 ALA A C 1
ATOM 1655 O O . ALA A 1 211 ? -12.517 -7.233 8.506 1.00 90.88 211 ALA A O 1
ATOM 1656 N N . VAL A 1 212 ? -11.056 -6.183 9.848 1.00 91.31 212 VAL A N 1
ATOM 1657 C CA . VAL A 1 212 ? -11.473 -6.843 11.093 1.00 91.31 212 VAL A CA 1
ATOM 1658 C C . VAL A 1 212 ? -12.673 -6.079 11.659 1.00 91.31 212 VAL A C 1
ATOM 1660 O O . VAL A 1 212 ? -12.574 -4.858 11.785 1.00 91.31 212 VAL A O 1
ATOM 1663 N N . PRO A 1 213 ? -13.791 -6.743 12.004 1.00 90.81 213 PRO A N 1
ATOM 1664 C CA . PRO A 1 213 ? -14.959 -6.061 12.552 1.00 90.81 213 PRO A CA 1
ATOM 1665 C C . PRO A 1 213 ? -14.611 -5.349 13.863 1.00 90.81 213 PRO A C 1
ATOM 1667 O O . PRO A 1 213 ? -13.846 -5.867 14.678 1.00 90.81 213 PRO A O 1
ATOM 1670 N N . LYS A 1 214 ? -15.164 -4.151 14.059 1.00 89.38 214 LYS A N 1
ATOM 1671 C CA . LYS A 1 214 ? -15.020 -3.397 15.312 1.00 89.38 214 LYS A CA 1
ATOM 1672 C C . LYS A 1 214 ? -15.567 -4.192 16.501 1.00 89.38 214 LYS A C 1
ATOM 1674 O O . LYS A 1 214 ? -16.556 -4.904 16.357 1.00 89.38 214 LYS A O 1
ATOM 1679 N N . ALA A 1 215 ? -14.939 -4.022 17.665 1.00 87.50 215 ALA A N 1
ATOM 1680 C CA . ALA A 1 215 ? -15.498 -4.490 18.929 1.00 87.50 215 ALA A CA 1
ATOM 1681 C C . ALA A 1 215 ? -16.842 -3.796 19.180 1.00 87.50 215 ALA A C 1
ATOM 1683 O O . ALA A 1 215 ? -16.943 -2.571 19.049 1.00 87.50 215 ALA A O 1
ATOM 1684 N N . THR A 1 216 ? -17.860 -4.577 19.521 1.00 85.06 216 THR A N 1
ATOM 1685 C CA . THR A 1 216 ? -19.189 -4.062 19.858 1.00 85.06 216 THR A CA 1
ATOM 1686 C C . THR A 1 216 ? -19.382 -3.984 21.367 1.00 85.06 216 THR A C 1
ATOM 1688 O O . THR A 1 216 ? -18.807 -4.755 22.133 1.00 85.06 216 THR A O 1
ATOM 1691 N N . GLU A 1 217 ? -20.226 -3.053 21.805 1.00 77.88 217 GLU A N 1
ATOM 1692 C CA . GLU A 1 217 ? -20.585 -2.908 23.220 1.00 77.88 217 GLU A CA 1
ATOM 1693 C C . GLU A 1 217 ? -21.269 -4.174 23.770 1.00 77.88 217 GLU A C 1
ATOM 1695 O O . GLU A 1 217 ? -21.092 -4.525 24.931 1.00 77.88 217 GLU A O 1
ATOM 1700 N N . THR A 1 218 ? -22.015 -4.896 22.929 1.00 79.56 218 THR A N 1
ATOM 1701 C CA . THR A 1 218 ? -22.623 -6.187 23.280 1.00 79.56 218 THR A CA 1
ATOM 1702 C C . THR A 1 218 ? -21.572 -7.253 23.567 1.00 79.56 218 THR A C 1
ATOM 1704 O O . THR A 1 218 ? -21.632 -7.867 24.625 1.00 79.56 218 THR A O 1
ATOM 1707 N N . GLU A 1 219 ? -20.568 -7.411 22.695 1.00 81.31 219 GLU A N 1
ATOM 1708 C CA . GLU A 1 219 ? -19.459 -8.356 22.918 1.00 81.31 219 GLU A CA 1
ATOM 1709 C C . GLU A 1 219 ? -18.685 -8.018 24.198 1.00 81.31 219 GLU A C 1
ATOM 1711 O O . GLU A 1 219 ? -18.284 -8.908 24.944 1.00 81.31 219 GLU A O 1
ATOM 1716 N N . ARG A 1 220 ? -18.494 -6.725 24.482 1.00 74.75 220 ARG A N 1
ATOM 1717 C CA . ARG A 1 220 ? -17.828 -6.285 25.710 1.00 74.75 220 ARG A CA 1
ATOM 1718 C C . ARG A 1 220 ? -18.635 -6.645 26.962 1.00 74.75 220 ARG A C 1
ATOM 1720 O O . ARG A 1 220 ? -18.067 -7.147 27.925 1.00 74.75 220 ARG A O 1
ATOM 1727 N N . ARG A 1 221 ? -19.954 -6.432 26.945 1.00 75.19 221 ARG A N 1
ATOM 1728 C CA . ARG A 1 221 ? -20.844 -6.784 28.066 1.00 75.19 221 ARG A CA 1
ATOM 1729 C C . ARG A 1 221 ? -20.955 -8.287 28.287 1.00 75.19 221 ARG A C 1
ATOM 1731 O O . ARG A 1 221 ? -21.054 -8.714 29.431 1.00 75.19 221 ARG A O 1
ATOM 1738 N N . GLU A 1 222 ? -20.943 -9.077 27.217 1.00 79.25 222 GLU A N 1
ATOM 1739 C CA . GLU A 1 222 ? -20.898 -10.540 27.314 1.00 79.25 222 GLU A CA 1
ATOM 1740 C C . GLU A 1 222 ? -19.626 -10.996 28.038 1.00 79.25 222 GLU A C 1
ATOM 1742 O O . GLU A 1 222 ? -19.710 -11.821 28.942 1.00 79.25 222 GLU A O 1
ATOM 1747 N N . LEU A 1 223 ? -18.468 -10.406 27.721 1.00 75.75 223 LEU A N 1
ATOM 1748 C CA . LEU A 1 223 ? -17.215 -10.694 28.426 1.00 75.75 223 LEU A CA 1
ATOM 1749 C C . LEU A 1 223 ? -17.275 -10.282 29.903 1.00 75.75 223 LEU A C 1
ATOM 1751 O O . LEU A 1 223 ? -16.919 -11.076 30.767 1.00 75.75 223 LEU A O 1
ATOM 1755 N N . GLU A 1 224 ? -17.770 -9.079 30.208 1.00 66.69 224 GLU A N 1
ATOM 1756 C CA . GLU A 1 224 ? -17.908 -8.592 31.590 1.00 66.69 224 GLU A CA 1
ATOM 1757 C C . GLU A 1 224 ? -18.900 -9.433 32.422 1.00 66.69 224 GLU A C 1
ATOM 1759 O O . GLU A 1 224 ? -18.719 -9.566 33.628 1.00 66.69 224 GLU A O 1
ATOM 1764 N N . GLY A 1 225 ? -19.922 -10.035 31.799 1.00 55.44 225 GLY A N 1
ATOM 1765 C CA . GLY A 1 225 ? -20.908 -10.898 32.463 1.00 55.44 225 GLY A CA 1
ATOM 1766 C C . GLY A 1 225 ? -20.459 -12.345 32.710 1.00 55.44 225 GLY A C 1
ATOM 1767 O O . GLY A 1 225 ? -21.159 -13.084 33.403 1.00 55.44 225 GLY A O 1
ATOM 1768 N N . HIS A 1 226 ? -19.318 -12.758 32.150 1.00 50.56 226 HIS A N 1
ATOM 1769 C CA . HIS A 1 226 ? -18.729 -14.091 32.328 1.00 50.56 226 HIS A CA 1
ATOM 1770 C C . HIS A 1 226 ? -17.569 -14.127 33.343 1.00 50.56 226 HIS A C 1
ATOM 1772 O O . HIS A 1 226 ? -16.949 -15.182 33.505 1.00 50.56 226 HIS A O 1
ATOM 1778 N N . HIS A 1 227 ? -17.298 -13.014 34.033 1.00 43.53 227 HIS A N 1
ATOM 1779 C CA . HIS A 1 227 ? -16.280 -12.893 35.082 1.00 43.53 227 HIS A CA 1
ATOM 1780 C C . HIS A 1 227 ? -16.870 -12.821 36.494 1.00 43.53 227 HIS A C 1
ATOM 1782 O O . HIS A 1 227 ? -17.935 -12.192 36.677 1.00 43.53 227 HIS A O 1
#

Foldseek 3Di:
DLLLLLQLLLFDQDWDDPPNDIDRCSCCVSPPVVVVCVVVCVVCVVVVVCLLQVDPDDDPDDDDLLLQQQVVLLVQLVVQLSVLSNCSSCLVVCCVVVVHDSVVSSVCSVVSNVPVSVVSSVVSSVVSQVVLVVLQCCQQQNDFPVDWDQDPVRDIDTDHDHDDPVSSCVSQVDDQGDQDDDDQADPVRHGDPPSVVSVVSSVSSNVRRDHDDHHDPVSNVVSVVVD

InterPro domains:
  IPR027387 Cytochrome b/b6-like domain superfamily [G3DSA:1.20.810.10] (1-140)

pLDDT: mean 90.09, std 7.69, range [43.53, 98.44]